Protein AF-A0A6V7XCN5-F1 (afdb_monomer_lite)

Secondary structure (DSSP, 8-state):
-----------PPEE--HHHHHHHHTTPPPPSSEEEEEETT------SSEEEEEEEE--TT-SEEEEEESS-TT-EEEEE---EEE-SSTT-EEESSHHHHHHHHHH-B-------S---TT---SS-GGGHHHHHHHHHHHHHTT---EE-HHHHHHHHHHSS--TT-S---EE--GGG--HHHHHHHTT-

Structure (mmCIF, N/CA/C/O backbone):
data_AF-A0A6V7XCN5-F1
#
_entry.id   AF-A0A6V7XCN5-F1
#
loop_
_atom_site.group_PDB
_atom_site.id
_atom_site.type_symbol
_atom_site.label_atom_id
_atom_site.label_alt_id
_atom_site.label_comp_id
_atom_site.label_asym_id
_atom_site.label_entity_id
_atom_site.label_seq_id
_atom_site.pdbx_PDB_ins_code
_atom_site.Cartn_x
_atom_site.Cartn_y
_atom_site.Cartn_z
_atom_site.occupancy
_atom_site.B_iso_or_equiv
_atom_site.auth_seq_id
_atom_site.auth_comp_id
_atom_site.auth_asym_id
_atom_site.auth_atom_id
_atom_site.pdbx_PDB_model_num
ATOM 1 N N . MET A 1 1 ? -3.111 29.958 -11.386 1.00 32.44 1 MET A N 1
ATOM 2 C CA . MET A 1 1 ? -4.019 30.240 -10.255 1.00 32.44 1 MET A CA 1
ATOM 3 C C . MET A 1 1 ? -3.609 29.315 -9.113 1.00 32.44 1 MET A C 1
ATOM 5 O O . MET A 1 1 ? -3.838 28.119 -9.202 1.00 32.44 1 MET A O 1
ATOM 9 N N . ARG A 1 2 ? -2.840 29.827 -8.143 1.00 31.55 2 ARG A N 1
ATOM 10 C CA . ARG A 1 2 ? -2.310 29.048 -7.011 1.00 31.55 2 ARG A CA 1
ATOM 11 C C . ARG A 1 2 ? -3.431 28.854 -5.994 1.00 31.55 2 ARG A C 1
ATOM 13 O O . ARG A 1 2 ? -3.896 29.838 -5.426 1.00 31.55 2 ARG A O 1
ATOM 20 N N . LEU A 1 3 ? -3.865 27.617 -5.773 1.00 31.27 3 LEU A N 1
ATOM 21 C CA . LEU A 1 3 ? -4.719 27.302 -4.633 1.00 31.27 3 LEU A CA 1
ATOM 22 C C . LEU A 1 3 ? -3.835 27.206 -3.392 1.00 31.27 3 LEU A C 1
ATOM 24 O O . LEU A 1 3 ? -3.149 26.218 -3.163 1.00 31.27 3 LEU A O 1
ATOM 28 N N . ASN A 1 4 ? -3.842 28.291 -2.628 1.00 36.12 4 ASN A N 1
ATOM 29 C CA . ASN A 1 4 ? -3.284 28.369 -1.292 1.00 36.12 4 ASN A CA 1
ATOM 30 C C . ASN A 1 4 ? -4.277 27.695 -0.333 1.00 36.12 4 ASN A C 1
ATOM 32 O O . ASN A 1 4 ? -5.352 28.243 -0.092 1.00 36.12 4 ASN A O 1
ATOM 36 N N . LYS A 1 5 ? -3.943 26.514 0.195 1.00 37.22 5 LYS A N 1
ATOM 37 C CA . LYS A 1 5 ? -4.602 25.931 1.375 1.00 37.22 5 LYS A CA 1
ATOM 38 C C . LYS A 1 5 ? -3.595 25.148 2.215 1.00 37.22 5 LYS A C 1
ATOM 40 O O . LYS A 1 5 ? -3.679 23.934 2.340 1.00 37.22 5 LYS A O 1
ATOM 45 N N . SER A 1 6 ? -2.704 25.871 2.882 1.00 39.38 6 SER A N 1
ATOM 46 C CA . SER A 1 6 ? -2.215 25.463 4.200 1.00 39.38 6 SER A CA 1
ATOM 47 C C . SER A 1 6 ? -3.337 25.705 5.219 1.00 39.38 6 SER A C 1
ATOM 49 O O . SER A 1 6 ? -3.293 26.639 6.016 1.00 39.38 6 SER A O 1
ATOM 51 N N . VAL A 1 7 ? -4.404 24.911 5.131 1.00 35.53 7 VAL A N 1
ATOM 52 C CA . VAL A 1 7 ? -5.335 24.736 6.244 1.00 35.53 7 VAL A CA 1
ATOM 53 C C . VAL A 1 7 ? -4.834 23.493 6.955 1.00 35.53 7 VAL A C 1
ATOM 55 O O . VAL A 1 7 ? -4.972 22.390 6.431 1.00 35.53 7 VAL A O 1
ATOM 58 N N . LEU A 1 8 ? -4.201 23.683 8.112 1.00 42.34 8 LEU A N 1
ATOM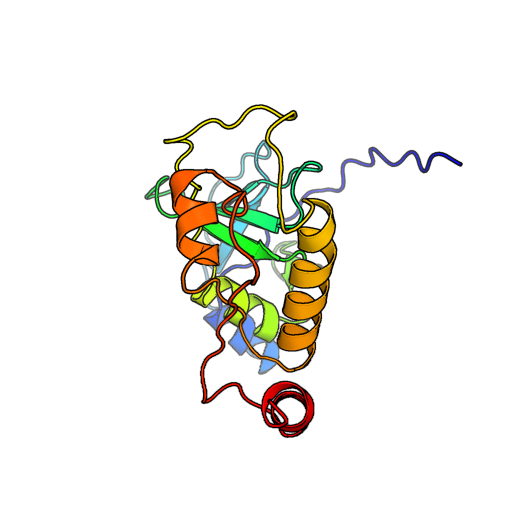 59 C CA . LEU A 1 8 ? -3.994 22.620 9.090 1.00 42.34 8 LEU A CA 1
ATOM 60 C C . LEU A 1 8 ? -5.388 22.096 9.456 1.00 42.34 8 LEU A C 1
ATOM 62 O O . LEU A 1 8 ? -6.084 22.678 10.285 1.00 42.34 8 LEU A O 1
ATOM 66 N N . LEU A 1 9 ? -5.851 21.065 8.749 1.00 43.22 9 LEU A N 1
ATOM 67 C CA . LEU A 1 9 ? -7.045 20.329 9.145 1.00 43.22 9 LEU A CA 1
ATOM 68 C C . LEU A 1 9 ? -6.775 19.764 10.551 1.00 43.22 9 LEU A C 1
ATOM 70 O O . LEU A 1 9 ? -5.649 19.335 10.797 1.00 43.22 9 LEU A O 1
ATOM 74 N N . PRO A 1 10 ? -7.754 19.725 11.470 1.00 49.53 10 PRO A N 1
ATOM 75 C CA . PRO A 1 10 ? -7.625 18.895 12.663 1.00 49.53 10 PRO A CA 1
ATOM 76 C C . PRO A 1 10 ? -7.396 17.462 12.175 1.00 49.53 10 PRO A C 1
ATOM 78 O O . PRO A 1 10 ? -8.261 16.883 11.508 1.00 49.53 10 PRO A O 1
ATOM 81 N N . ILE A 1 11 ? -6.180 16.938 12.356 1.00 61.34 11 ILE A N 1
ATOM 82 C CA . ILE A 1 11 ? -5.832 15.663 11.740 1.00 61.34 11 ILE A CA 1
ATOM 83 C C . ILE A 1 11 ? -6.243 14.539 12.682 1.00 61.34 11 ILE A C 1
ATOM 85 O O . ILE A 1 11 ? -5.556 14.175 13.630 1.00 61.34 11 ILE A O 1
ATOM 89 N N . ASN A 1 12 ? -7.440 14.053 12.401 1.00 81.38 12 ASN A N 1
ATOM 90 C CA . ASN A 1 12 ? -8.114 12.982 13.104 1.00 81.38 12 ASN A CA 1
ATOM 91 C C . ASN A 1 12 ? -7.449 11.624 12.809 1.00 81.38 12 ASN A C 1
ATOM 93 O O . ASN A 1 12 ? -7.083 11.391 11.649 1.00 81.38 12 ASN A O 1
ATOM 97 N N . PRO A 1 13 ? -7.318 10.727 13.808 1.00 90.75 13 PRO A N 1
ATOM 98 C CA . PRO A 1 13 ? -6.790 9.381 13.602 1.00 90.75 13 PRO A CA 1
ATOM 99 C C . PRO A 1 13 ? -7.553 8.653 12.501 1.00 90.75 13 PRO A C 1
ATOM 101 O O . PRO A 1 13 ? -8.757 8.851 12.342 1.00 90.75 13 PRO A O 1
ATOM 104 N N . ILE A 1 14 ? -6.869 7.805 11.745 1.00 93.19 14 ILE A N 1
ATOM 105 C CA . ILE A 1 14 ? -7.488 6.971 10.716 1.00 93.19 14 ILE A CA 1
ATOM 106 C C . ILE A 1 14 ? -7.620 5.564 11.263 1.00 93.19 14 ILE A C 1
ATOM 108 O O . ILE A 1 14 ? -6.647 4.997 11.748 1.00 93.19 14 ILE A O 1
ATOM 112 N N . ILE A 1 15 ? -8.810 4.986 11.176 1.00 94.88 15 ILE A N 1
ATOM 113 C CA . ILE A 1 15 ? -9.015 3.603 11.592 1.00 94.88 15 ILE A CA 1
ATOM 114 C C . ILE A 1 15 ? -8.205 2.634 10.720 1.00 94.88 15 ILE A C 1
ATOM 116 O O . ILE A 1 15 ? -8.202 2.731 9.491 1.00 94.88 15 ILE A O 1
ATOM 120 N N . VAL A 1 16 ? -7.547 1.676 11.368 1.00 96.25 16 VAL A N 1
ATOM 121 C CA . VAL A 1 16 ? -6.852 0.553 10.710 1.00 96.25 16 VAL A CA 1
ATOM 122 C C . VAL A 1 16 ? -7.315 -0.807 11.245 1.00 96.25 16 VAL A C 1
ATOM 124 O O . VAL A 1 16 ? -6.819 -1.851 10.834 1.00 96.25 16 VAL A O 1
ATOM 127 N N . ASP A 1 17 ? -8.305 -0.798 12.136 1.00 96.19 17 ASP A N 1
ATOM 128 C CA . ASP A 1 17 ? -9.006 -1.974 12.631 1.00 96.19 17 ASP A CA 1
ATOM 129 C C . ASP A 1 17 ? -10.044 -2.470 11.611 1.00 96.19 17 ASP A C 1
ATOM 131 O O . ASP A 1 17 ? -11.144 -1.922 11.467 1.00 96.19 17 ASP A O 1
ATOM 135 N N . PHE A 1 18 ? -9.689 -3.525 10.879 1.00 95.88 18 PHE A N 1
ATOM 136 C CA . PHE A 1 18 ? -10.559 -4.099 9.853 1.00 95.88 18 PHE A CA 1
ATOM 137 C C . PHE A 1 18 ? -11.774 -4.844 10.404 1.00 95.88 18 PHE A C 1
ATOM 139 O O . PHE A 1 18 ? -12.750 -4.985 9.662 1.00 95.88 18 PHE A O 1
ATOM 146 N N . ASP A 1 19 ? -11.737 -5.297 11.655 1.00 95.50 19 ASP A N 1
ATOM 147 C CA . ASP A 1 19 ? -12.871 -5.970 12.284 1.00 95.50 19 ASP A CA 1
ATOM 148 C C . ASP A 1 19 ? -13.908 -4.932 12.724 1.00 95.50 19 ASP A C 1
ATOM 150 O O . ASP A 1 19 ? -15.103 -5.091 12.462 1.00 95.50 19 ASP A O 1
ATOM 154 N N . CYS A 1 20 ? -13.458 -3.803 13.283 1.00 95.06 20 CYS A N 1
ATOM 155 C CA . CYS A 1 20 ? -14.310 -2.645 13.549 1.00 95.06 20 CYS A CA 1
ATOM 156 C C . CYS A 1 20 ? -14.926 -2.089 12.253 1.00 95.06 20 CYS A C 1
ATOM 158 O O . CYS A 1 20 ? -16.143 -1.911 12.189 1.00 95.06 20 CYS A O 1
ATOM 160 N N . LEU A 1 21 ? -14.138 -1.902 11.185 1.00 94.31 21 LEU A N 1
ATOM 161 C CA . LEU A 1 21 ? -14.653 -1.481 9.871 1.00 94.31 21 LEU A CA 1
ATOM 162 C C . LEU A 1 21 ? -15.769 -2.399 9.351 1.00 94.31 21 LEU A C 1
ATOM 164 O O . LEU A 1 21 ? -16.798 -1.933 8.854 1.00 94.31 21 LEU A O 1
ATOM 168 N N . GLU A 1 22 ? -15.586 -3.711 9.486 1.00 94.12 22 GLU A N 1
ATOM 169 C CA . GLU A 1 22 ? -16.575 -4.695 9.061 1.00 94.12 22 GLU A CA 1
ATOM 170 C C . GLU A 1 22 ? -17.831 -4.687 9.948 1.00 94.12 22 GLU A C 1
ATOM 172 O O . GLU A 1 22 ? -18.948 -4.814 9.436 1.00 94.12 22 GLU A O 1
ATOM 177 N N . ASN A 1 23 ? -17.672 -4.493 11.259 1.00 93.44 23 ASN A N 1
ATOM 178 C CA . ASN A 1 23 ? -18.784 -4.352 12.197 1.00 93.44 23 ASN A CA 1
ATOM 179 C C . ASN A 1 23 ? -19.627 -3.111 11.894 1.00 93.44 23 ASN A C 1
ATOM 181 O O . ASN A 1 23 ? -20.849 -3.234 11.780 1.00 93.44 23 ASN A O 1
ATOM 185 N N . LEU A 1 24 ? -18.997 -1.957 11.660 1.00 91.06 24 LEU A N 1
ATOM 186 C CA . LEU A 1 24 ? -19.696 -0.722 11.294 1.00 91.06 24 LEU A CA 1
ATOM 187 C C . LEU A 1 24 ? -20.505 -0.892 10.007 1.00 91.06 24 LEU A C 1
ATOM 189 O O . LEU A 1 24 ? -21.667 -0.494 9.946 1.00 91.06 24 LEU A O 1
ATOM 193 N N . ASN A 1 25 ? -19.939 -1.570 9.005 1.00 89.88 25 ASN A N 1
ATOM 194 C CA . ASN A 1 25 ? -20.644 -1.885 7.763 1.00 89.88 25 ASN A CA 1
ATOM 195 C C . ASN A 1 25 ? -21.859 -2.815 7.976 1.00 89.88 25 ASN A C 1
ATOM 197 O O . ASN A 1 25 ? -22.777 -2.831 7.159 1.00 89.88 25 ASN A O 1
ATOM 201 N N . LYS A 1 26 ? -21.878 -3.597 9.061 1.00 93.00 26 LYS A N 1
ATOM 202 C CA . LYS A 1 26 ? -22.997 -4.467 9.466 1.00 93.00 26 LYS A CA 1
ATOM 203 C C . LYS A 1 26 ? -23.950 -3.795 10.468 1.00 93.00 26 LYS A C 1
ATOM 205 O O . LYS A 1 26 ? -24.831 -4.474 10.990 1.00 93.00 26 LYS A O 1
ATOM 210 N N . GLY A 1 27 ? -23.772 -2.505 10.769 1.00 90.75 27 GLY A N 1
ATOM 211 C CA . GLY A 1 27 ? -24.559 -1.789 11.780 1.00 90.75 27 GLY A CA 1
ATOM 212 C C . GLY A 1 27 ? -24.288 -2.250 13.217 1.00 90.75 27 GLY A C 1
ATOM 213 O O . GLY A 1 27 ? -25.145 -2.096 14.083 1.00 90.75 27 GLY A O 1
ATOM 214 N N . LYS A 1 28 ? -23.124 -2.859 13.467 1.00 93.12 28 LYS A N 1
ATOM 215 C CA . LYS A 1 28 ? -22.681 -3.322 14.786 1.00 93.12 28 LYS A CA 1
ATOM 216 C C . LYS A 1 28 ? -21.663 -2.354 15.385 1.00 93.12 28 LYS A C 1
ATOM 218 O O . LYS A 1 28 ? -20.960 -1.651 14.663 1.00 93.12 28 LYS A O 1
ATOM 223 N N . ASN A 1 29 ? -21.556 -2.374 16.709 1.00 91.00 29 ASN A N 1
ATOM 224 C CA . ASN A 1 29 ? -20.546 -1.610 17.435 1.00 91.00 29 ASN A CA 1
ATOM 225 C C . ASN A 1 29 ? -19.159 -2.247 17.297 1.00 91.00 29 ASN A C 1
ATOM 227 O O . ASN A 1 29 ? -19.035 -3.460 17.114 1.00 91.00 29 ASN A O 1
ATOM 231 N N . CYS A 1 30 ? -18.125 -1.422 17.427 1.00 92.69 30 CYS A N 1
ATOM 232 C CA . CYS A 1 30 ? -16.750 -1.890 17.513 1.00 92.69 30 CYS A CA 1
ATOM 233 C C . CYS A 1 30 ? -16.415 -2.408 18.910 1.00 92.69 30 CYS A C 1
ATOM 235 O O . CYS A 1 30 ? -17.030 -2.014 19.903 1.00 92.69 30 CYS A O 1
ATOM 237 N N . THR A 1 31 ? -15.424 -3.290 18.967 1.00 94.00 31 THR A N 1
ATOM 238 C CA . THR A 1 31 ? -14.773 -3.676 20.216 1.00 94.00 31 THR A CA 1
ATOM 239 C C . THR A 1 31 ? -13.661 -2.675 20.490 1.00 94.00 31 THR A C 1
ATOM 241 O O . THR A 1 31 ? -12.894 -2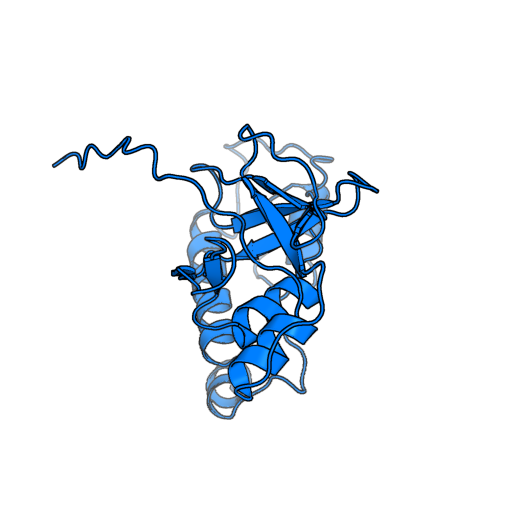.353 19.589 1.00 94.00 31 THR A O 1
ATOM 244 N N . TYR A 1 32 ? -13.611 -2.159 21.714 1.00 92.69 32 TYR A N 1
ATOM 245 C CA . TYR A 1 32 ? -12.601 -1.194 22.136 1.00 92.69 32 TYR A CA 1
ATOM 246 C C . TYR A 1 32 ? -11.437 -1.890 22.867 1.00 92.69 32 TYR A C 1
ATOM 248 O O . TYR A 1 32 ? -11.676 -2.910 23.525 1.00 92.69 32 TYR A O 1
ATOM 256 N N . PRO A 1 33 ? -10.209 -1.340 22.794 1.00 93.88 33 PRO A N 1
ATOM 257 C CA . PRO A 1 33 ? -9.830 -0.156 22.015 1.00 93.88 33 PRO A CA 1
ATOM 258 C C . PRO A 1 33 ? -9.725 -0.456 20.509 1.00 93.88 33 PRO A C 1
ATOM 260 O O . PRO A 1 33 ? -9.352 -1.555 20.111 1.00 93.88 33 PRO A O 1
ATOM 263 N N . VAL A 1 34 ? -10.053 0.529 19.670 1.00 94.62 34 VAL A N 1
ATOM 264 C CA . VAL A 1 34 ? -9.986 0.413 18.205 1.00 94.62 34 VAL A CA 1
ATOM 265 C C . VAL A 1 34 ? -8.585 0.774 17.722 1.00 94.62 34 VAL A C 1
ATOM 267 O O . VAL A 1 34 ? -8.057 1.830 18.079 1.00 94.62 34 VAL A O 1
ATOM 270 N N . ALA A 1 35 ? -7.999 -0.059 16.861 1.00 95.88 35 ALA A N 1
ATOM 271 C CA . ALA A 1 35 ? -6.689 0.219 16.279 1.00 95.88 35 ALA A CA 1
ATOM 272 C C . ALA A 1 35 ? -6.737 1.374 15.257 1.00 95.88 35 ALA A C 1
ATOM 274 O O . ALA A 1 35 ? -7.525 1.364 14.300 1.00 95.88 35 ALA A O 1
ATOM 275 N N . VAL A 1 36 ? -5.845 2.356 15.419 1.00 95.25 36 VAL A N 1
ATOM 276 C CA . VAL A 1 36 ? -5.741 3.534 14.542 1.00 95.25 36 VAL A CA 1
ATOM 277 C C . VAL A 1 36 ? -4.310 3.821 14.085 1.00 95.25 36 VAL A C 1
ATOM 279 O O . VAL A 1 36 ? -3.320 3.409 14.698 1.00 95.25 36 VAL A O 1
ATOM 282 N N . ALA A 1 37 ? -4.221 4.601 13.012 1.00 95.19 37 ALA A N 1
ATOM 283 C CA . ALA A 1 37 ? -3.032 5.304 12.578 1.00 95.19 37 ALA A CA 1
ATOM 284 C C . ALA A 1 37 ? -3.152 6.800 12.883 1.00 95.19 37 ALA A C 1
ATOM 286 O O . ALA A 1 37 ? -4.163 7.425 12.545 1.00 95.19 37 ALA A O 1
ATOM 287 N N . ILE A 1 38 ? -2.110 7.387 13.468 1.00 92.62 38 ILE A N 1
ATOM 288 C CA . ILE A 1 38 ? -2.052 8.827 13.732 1.00 92.62 38 ILE A CA 1
ATOM 289 C C . ILE A 1 38 ? -1.097 9.529 12.763 1.00 92.62 38 ILE A C 1
ATOM 291 O O . ILE A 1 38 ? -0.027 9.009 12.469 1.00 92.62 38 ILE A O 1
ATOM 295 N N . PRO A 1 39 ? -1.437 10.717 12.261 1.00 90.00 39 PRO A N 1
ATOM 296 C CA . PRO A 1 39 ? -0.547 11.516 11.424 1.00 90.00 39 PRO A CA 1
ATOM 297 C C . PRO A 1 39 ? 0.781 11.851 12.121 1.00 90.00 39 PRO A C 1
ATOM 299 O O . PRO A 1 39 ? 0.803 12.262 13.282 1.00 90.00 39 PRO A O 1
ATOM 302 N N . ALA A 1 40 ? 1.894 11.735 11.398 1.00 88.69 40 ALA A N 1
ATOM 303 C CA . ALA A 1 40 ? 3.215 12.102 11.900 1.00 88.69 40 ALA A CA 1
ATOM 304 C C . ALA A 1 40 ? 3.265 13.576 12.344 1.00 88.69 40 ALA A C 1
ATOM 306 O O . ALA A 1 40 ? 2.741 14.461 11.667 1.00 88.69 40 ALA A O 1
ATOM 307 N N . GLY A 1 41 ? 3.912 13.840 13.483 1.00 83.44 41 GLY A N 1
ATOM 308 C CA . GL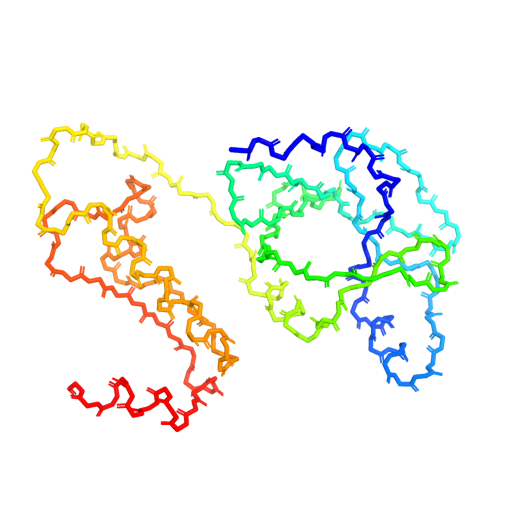Y A 1 41 ? 3.999 15.181 14.077 1.00 83.44 41 GLY A CA 1
ATOM 309 C C . GLY A 1 41 ? 2.810 15.577 14.961 1.00 83.44 41 GLY A C 1
ATOM 310 O O . GLY A 1 41 ? 2.831 16.665 15.528 1.00 83.44 41 GLY A O 1
ATOM 311 N N . TYR A 1 42 ? 1.813 14.700 15.126 1.00 78.50 42 TYR A N 1
ATOM 312 C CA . TYR A 1 42 ? 0.651 14.918 15.994 1.00 78.50 42 TYR A CA 1
ATOM 313 C C . TYR A 1 42 ? 0.618 13.860 17.101 1.00 78.50 42 TYR A C 1
ATOM 315 O O . TYR A 1 42 ? -0.069 12.848 16.958 1.00 78.50 42 TYR A O 1
ATOM 323 N N . PRO A 1 43 ? 1.383 14.047 18.192 1.00 68.44 43 PRO A N 1
ATOM 324 C CA . PRO A 1 43 ? 1.442 13.065 19.264 1.00 68.44 43 PRO A CA 1
ATOM 325 C C . PRO A 1 43 ? 0.065 12.911 19.919 1.00 68.44 43 PRO A C 1
ATOM 327 O O . PRO A 1 43 ? -0.523 13.878 20.401 1.00 68.44 43 PRO A O 1
ATOM 330 N N . GLN A 1 44 ? -0.434 11.679 19.939 1.00 74.75 44 GLN A N 1
ATOM 331 C CA . GLN A 1 44 ? -1.581 11.249 20.733 1.00 74.75 44 GLN A CA 1
ATOM 332 C C . GLN A 1 44 ? -1.160 10.049 21.581 1.00 74.75 44 GLN A C 1
ATOM 334 O O . GLN A 1 44 ? -0.146 9.408 21.299 1.00 74.75 44 GLN A O 1
ATOM 339 N N . ILE A 1 45 ? -1.926 9.762 22.628 1.00 80.88 45 ILE A N 1
ATOM 340 C CA . ILE A 1 45 ? -1.674 8.643 23.534 1.00 80.88 45 ILE A CA 1
ATOM 341 C C . ILE A 1 45 ? -2.844 7.675 23.392 1.00 80.88 45 ILE A C 1
ATOM 343 O O . ILE A 1 45 ? -3.995 8.112 23.346 1.00 80.88 45 ILE A O 1
ATOM 347 N N . SER A 1 46 ? -2.545 6.378 23.312 1.00 88.00 46 SER A N 1
ATOM 348 C CA . SER A 1 46 ? -3.568 5.337 23.387 1.00 88.00 46 SER A CA 1
ATOM 349 C C . SER A 1 46 ? -4.380 5.482 24.677 1.00 88.00 46 SER A C 1
ATOM 351 O O . SER A 1 46 ? -3.847 5.856 25.723 1.00 88.00 46 SER A O 1
ATOM 353 N N . ASN A 1 47 ? -5.666 5.170 24.611 1.00 88.19 47 ASN A N 1
ATOM 354 C CA . ASN A 1 47 ? -6.584 5.219 25.743 1.00 88.19 47 ASN A CA 1
ATOM 355 C C . ASN A 1 47 ? -7.557 4.031 25.678 1.00 88.19 47 ASN A C 1
ATOM 357 O O . ASN A 1 47 ? -7.376 3.108 24.886 1.00 88.19 47 ASN A O 1
ATOM 361 N N . GLU A 1 48 ? -8.586 4.033 26.519 1.00 89.88 48 GLU A N 1
ATOM 362 C CA . GLU A 1 48 ? -9.582 2.964 26.585 1.00 89.88 48 GLU A CA 1
ATOM 363 C C . GLU A 1 48 ? -10.408 2.785 25.295 1.00 89.88 48 GLU A C 1
ATOM 365 O O . GLU A 1 48 ? -10.985 1.718 25.089 1.00 89.88 48 GLU A O 1
ATOM 370 N N . PHE A 1 49 ? -10.442 3.786 24.408 1.00 88.75 49 PHE A N 1
ATOM 371 C CA . PHE A 1 49 ? -11.190 3.756 23.148 1.00 88.75 49 PHE A CA 1
ATOM 372 C C . PHE A 1 49 ? -10.305 3.555 21.917 1.00 88.75 49 PHE A C 1
ATOM 374 O O . PHE A 1 49 ? -10.755 3.002 20.915 1.00 88.75 49 PHE A O 1
ATOM 381 N N . ILE A 1 50 ? -9.058 4.013 21.953 1.00 91.25 50 ILE A N 1
ATOM 382 C CA . ILE A 1 50 ? -8.178 4.050 20.788 1.00 91.25 50 ILE A CA 1
ATOM 383 C C . ILE A 1 50 ? -6.822 3.452 21.135 1.00 91.25 50 ILE A C 1
ATOM 385 O O . ILE A 1 50 ? -6.154 3.889 22.070 1.00 91.25 50 ILE A O 1
ATOM 389 N N . GLU A 1 51 ? -6.374 2.515 20.306 1.00 94.44 51 GLU A N 1
ATOM 390 C CA . GLU A 1 51 ? -5.020 1.985 20.337 1.00 94.44 51 GLU A CA 1
ATOM 391 C C . GLU A 1 51 ? -4.240 2.473 19.112 1.00 94.44 51 GLU A C 1
ATOM 393 O O . GLU A 1 51 ? -4.559 2.156 17.965 1.00 94.44 51 GLU A O 1
ATOM 398 N N . ILE A 1 52 ? -3.187 3.251 19.342 1.00 93.88 52 ILE A N 1
ATOM 399 C CA . ILE A 1 52 ? -2.321 3.730 18.267 1.00 93.88 52 ILE A CA 1
ATOM 400 C C . ILE A 1 52 ? -1.377 2.600 17.864 1.00 93.88 52 ILE A C 1
ATOM 402 O O . ILE A 1 52 ? -0.484 2.232 18.624 1.00 93.88 52 ILE A O 1
ATOM 406 N N . LYS A 1 53 ? -1.556 2.072 16.652 1.00 96.31 53 LYS A N 1
ATOM 407 C CA . LYS A 1 53 ? -0.700 1.016 16.089 1.00 96.31 53 LYS A CA 1
ATOM 408 C C . LYS A 1 53 ? 0.250 1.522 15.010 1.00 96.31 53 LYS A C 1
ATOM 410 O O . LYS A 1 53 ? 1.290 0.909 14.775 1.00 96.31 53 LYS A O 1
ATOM 415 N N . PHE A 1 54 ? -0.085 2.638 14.358 1.00 96.06 54 PHE A N 1
ATOM 416 C CA . PHE A 1 54 ? 0.706 3.163 13.248 1.00 96.06 54 PHE A CA 1
ATOM 417 C C . PHE A 1 54 ? 0.887 4.680 13.305 1.00 96.06 54 PHE A C 1
ATOM 419 O O . PHE A 1 54 ? -0.011 5.421 13.701 1.00 96.06 54 PHE A O 1
ATOM 426 N N . ILE A 1 55 ? 2.034 5.143 12.814 1.00 94.62 55 ILE A N 1
ATOM 427 C CA . ILE A 1 55 ? 2.262 6.533 12.430 1.00 94.62 55 ILE A CA 1
ATOM 428 C C . ILE A 1 55 ? 2.057 6.660 10.920 1.00 94.62 55 ILE A C 1
ATOM 430 O O . ILE A 1 55 ? 2.723 5.994 10.131 1.00 94.62 55 ILE A O 1
ATOM 434 N N . LEU A 1 56 ? 1.136 7.521 10.512 1.00 93.88 56 LEU A N 1
ATOM 435 C CA . LEU A 1 56 ? 0.821 7.841 9.130 1.00 93.88 56 LEU A CA 1
ATOM 436 C C . LEU A 1 56 ? 1.667 9.021 8.650 1.00 93.88 56 LEU A C 1
ATOM 438 O O . LEU A 1 56 ? 1.490 10.163 9.071 1.00 93.88 56 LEU A O 1
ATOM 442 N N . GLU A 1 57 ? 2.550 8.755 7.702 1.00 92.62 57 GLU A N 1
ATOM 443 C CA . GLU A 1 57 ? 3.315 9.770 7.002 1.00 92.62 57 GLU A CA 1
ATOM 444 C C . GLU A 1 57 ? 2.700 10.078 5.637 1.00 92.62 57 GLU A C 1
ATOM 446 O O . GLU A 1 57 ? 2.648 9.235 4.731 1.00 92.62 57 GLU A O 1
ATOM 451 N N . ILE A 1 58 ? 2.322 11.339 5.459 1.00 89.00 58 ILE A N 1
ATOM 452 C CA . ILE A 1 58 ? 1.822 11.888 4.201 1.00 89.00 58 ILE A CA 1
ATOM 453 C C . ILE A 1 58 ? 2.893 12.836 3.661 1.00 89.00 58 ILE A C 1
ATOM 455 O O . ILE A 1 58 ? 3.428 13.660 4.399 1.00 89.00 58 ILE A O 1
ATOM 459 N N . SER A 1 59 ? 3.231 12.712 2.380 1.00 87.88 59 SER A N 1
ATOM 460 C CA . SER A 1 59 ? 4.229 13.561 1.730 1.00 87.88 59 SER A CA 1
ATOM 461 C C . SER A 1 59 ? 3.738 13.969 0.349 1.00 87.88 59 SER A C 1
ATOM 463 O O . SER A 1 59 ? 3.180 13.151 -0.370 1.00 87.88 59 SER A O 1
ATOM 465 N N . GLU A 1 60 ? 3.976 15.225 -0.026 1.00 85.06 60 GLU A N 1
ATOM 466 C CA . GLU A 1 60 ? 3.638 15.760 -1.354 1.00 85.06 60 GLU A CA 1
ATOM 467 C C . GLU A 1 60 ? 4.524 15.188 -2.473 1.00 85.06 60 GLU A C 1
ATOM 469 O O . GLU A 1 60 ? 4.184 15.285 -3.648 1.00 85.06 60 GLU A O 1
ATOM 474 N N . ASN A 1 61 ? 5.655 14.570 -2.118 1.00 86.19 61 ASN A N 1
ATOM 475 C CA . ASN A 1 61 ? 6.630 14.035 -3.072 1.00 86.19 61 ASN A CA 1
ATOM 476 C C . ASN A 1 61 ? 6.345 12.583 -3.484 1.00 86.19 61 ASN A C 1
ATOM 478 O O . ASN A 1 61 ? 7.135 11.990 -4.219 1.00 86.19 61 ASN A O 1
ATOM 482 N N . ARG A 1 62 ? 5.263 11.987 -2.979 1.00 87.50 62 ARG A N 1
ATOM 483 C CA . ARG A 1 62 ? 4.852 10.614 -3.278 1.00 87.50 62 ARG A CA 1
ATOM 484 C C . ARG A 1 62 ? 3.335 10.534 -3.385 1.00 87.50 62 ARG A C 1
ATOM 486 O O . ARG A 1 62 ? 2.618 11.306 -2.761 1.00 87.50 62 ARG A O 1
ATOM 493 N N . ASP A 1 63 ? 2.856 9.584 -4.166 1.00 87.12 63 ASP A N 1
ATOM 494 C CA . ASP A 1 63 ? 1.440 9.355 -4.471 1.00 87.12 63 ASP A CA 1
ATOM 495 C C . ASP A 1 63 ? 0.788 8.287 -3.570 1.00 87.12 63 ASP A C 1
ATOM 497 O O . ASP A 1 63 ? -0.358 7.887 -3.783 1.00 87.12 63 ASP A O 1
ATOM 501 N N . PHE A 1 64 ? 1.499 7.856 -2.527 1.00 91.44 64 PHE A N 1
ATOM 502 C CA . PHE A 1 64 ? 1.047 6.873 -1.548 1.00 91.44 64 PHE A CA 1
ATOM 503 C C . PHE A 1 64 ? 1.182 7.382 -0.110 1.00 91.44 64 PHE A C 1
ATOM 505 O O . PHE A 1 64 ? 1.985 8.261 0.221 1.00 91.44 64 PHE A O 1
ATOM 512 N N . TRP A 1 65 ? 0.387 6.794 0.771 1.00 94.00 65 TRP A N 1
ATOM 513 C CA . TRP A 1 65 ? 0.433 6.997 2.211 1.00 94.00 65 TRP A CA 1
ATOM 514 C C . TRP A 1 65 ? 1.263 5.902 2.852 1.00 94.00 65 TRP A C 1
ATOM 516 O O . TRP A 1 65 ? 1.120 4.740 2.485 1.00 94.00 65 TRP A O 1
ATOM 526 N N . LEU A 1 66 ? 2.134 6.270 3.790 1.00 95.31 66 LEU A N 1
ATOM 527 C CA . LEU A 1 66 ? 3.033 5.328 4.449 1.00 95.31 66 LEU A CA 1
ATOM 528 C C . LEU A 1 66 ? 2.662 5.206 5.924 1.00 95.31 66 LEU A C 1
ATOM 530 O O . LEU A 1 66 ? 2.716 6.185 6.660 1.00 95.31 66 LEU A O 1
ATOM 534 N N . PHE A 1 67 ? 2.319 4.002 6.350 1.00 96.50 67 PHE A N 1
ATOM 535 C CA . PHE A 1 67 ? 2.000 3.647 7.721 1.00 96.50 67 PHE A CA 1
ATOM 536 C C . PHE A 1 67 ? 3.209 2.939 8.328 1.00 96.50 67 PHE A C 1
ATOM 538 O O . PHE A 1 67 ? 3.658 1.917 7.810 1.00 96.50 67 PHE A O 1
ATOM 545 N N . LYS A 1 68 ? 3.742 3.493 9.416 1.00 96.12 68 LYS A N 1
ATOM 546 C CA . LYS A 1 68 ? 4.868 2.943 10.173 1.00 96.12 68 LYS A CA 1
ATOM 547 C C . LYS A 1 68 ? 4.354 2.298 11.444 1.00 96.12 68 LYS A C 1
ATOM 549 O O . LYS A 1 68 ? 3.746 2.993 12.254 1.00 96.12 68 LYS A O 1
ATOM 554 N N . ASN A 1 69 ? 4.572 1.002 11.616 1.00 95.88 69 ASN A N 1
ATOM 555 C CA . ASN A 1 69 ? 4.170 0.312 12.834 1.00 95.88 69 ASN A CA 1
ATOM 556 C C . ASN A 1 69 ? 4.963 0.856 14.038 1.00 95.88 69 ASN A C 1
ATOM 558 O O . ASN A 1 69 ? 6.183 1.010 13.960 1.00 95.88 69 ASN A O 1
ATOM 562 N N . VAL A 1 70 ? 4.269 1.164 15.138 1.00 94.00 70 VAL A N 1
ATOM 563 C CA . VAL A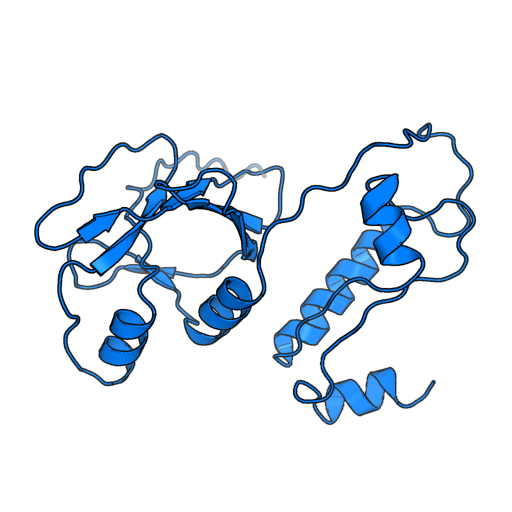 1 70 ? 4.892 1.737 16.347 1.00 94.00 70 VAL A CA 1
ATOM 564 C C . VAL A 1 70 ? 5.742 0.729 17.122 1.00 94.00 70 VAL A C 1
ATOM 566 O O . VAL A 1 70 ? 6.683 1.122 17.804 1.00 94.00 70 VAL A O 1
ATOM 569 N N . GLU A 1 71 ? 5.430 -0.564 17.023 1.00 93.62 71 GLU A N 1
ATOM 570 C CA . GLU A 1 71 ? 6.161 -1.641 17.701 1.00 93.62 71 GLU A CA 1
ATOM 571 C C . GLU A 1 71 ? 7.359 -2.121 16.869 1.00 93.62 71 GLU A C 1
ATOM 573 O O . GLU A 1 71 ? 8.368 -2.572 17.412 1.00 93.62 71 GLU A O 1
ATOM 578 N N . ASN A 1 72 ? 7.264 -2.023 15.540 1.00 94.19 72 ASN A N 1
ATOM 579 C CA . ASN A 1 72 ? 8.305 -2.456 14.615 1.00 94.19 72 ASN A CA 1
ATOM 580 C C . ASN A 1 72 ? 8.444 -1.481 13.444 1.00 94.19 72 ASN A C 1
ATOM 582 O O . ASN A 1 72 ? 7.794 -1.636 12.418 1.00 94.19 72 ASN A O 1
ATOM 586 N N . GLU A 1 73 ? 9.377 -0.538 13.541 1.00 87.25 73 GLU A N 1
ATOM 587 C CA . GLU A 1 73 ? 9.584 0.499 12.517 1.00 87.25 73 GLU A CA 1
ATOM 588 C C . GLU A 1 73 ? 9.946 -0.041 11.117 1.00 87.25 73 GLU A C 1
ATOM 590 O O . GLU A 1 73 ? 9.866 0.692 10.131 1.00 87.25 73 GLU A O 1
ATOM 595 N N . LYS A 1 74 ? 10.350 -1.317 11.004 1.00 90.44 74 LYS A N 1
ATOM 596 C CA . LYS A 1 74 ? 10.605 -1.980 9.712 1.00 90.44 74 LYS A CA 1
ATOM 597 C C . LYS A 1 74 ? 9.334 -2.511 9.051 1.00 90.44 74 LYS A C 1
ATOM 599 O O . LYS A 1 74 ? 9.368 -2.854 7.869 1.00 90.44 74 LYS A O 1
ATOM 604 N N . ASP A 1 75 ? 8.245 -2.629 9.803 1.00 94.38 75 ASP A N 1
ATOM 605 C CA . ASP A 1 75 ? 6.930 -2.980 9.285 1.00 94.38 75 ASP A CA 1
ATOM 606 C C . ASP A 1 75 ? 6.250 -1.716 8.753 1.00 94.38 75 ASP A C 1
ATOM 608 O O . ASP A 1 75 ? 5.686 -0.894 9.482 1.00 94.38 75 ASP A O 1
ATOM 612 N N . LEU A 1 76 ? 6.412 -1.536 7.445 1.00 96.44 76 LEU A N 1
ATOM 613 C CA . LEU A 1 76 ? 5.958 -0.383 6.693 1.00 96.44 76 LEU A CA 1
ATOM 614 C C . LEU A 1 76 ? 4.873 -0.825 5.716 1.00 96.44 76 LEU A C 1
ATOM 616 O O . LEU A 1 76 ? 5.080 -1.748 4.924 1.00 96.44 76 LEU A O 1
ATOM 620 N N . ILE A 1 77 ? 3.740 -0.130 5.730 1.00 97.00 77 ILE A N 1
ATOM 621 C CA . ILE A 1 77 ? 2.626 -0.379 4.814 1.00 97.00 77 ILE A CA 1
ATOM 622 C C . ILE A 1 77 ? 2.416 0.871 3.967 1.00 97.00 77 ILE A C 1
ATOM 624 O O . ILE A 1 77 ? 2.225 1.964 4.490 1.00 97.00 77 ILE A O 1
ATOM 628 N N . ALA A 1 78 ? 2.461 0.717 2.652 1.00 95.31 78 ALA A N 1
ATOM 629 C CA . ALA A 1 78 ? 2.111 1.735 1.685 1.00 95.31 78 ALA A CA 1
ATOM 630 C C . ALA A 1 78 ? 0.724 1.443 1.112 1.00 95.31 78 ALA A C 1
ATOM 632 O O . ALA A 1 78 ? 0.495 0.392 0.515 1.00 95.31 78 ALA A O 1
ATOM 633 N N . THR A 1 79 ? -0.193 2.391 1.256 1.00 94.25 79 THR A N 1
ATOM 634 C CA . THR A 1 79 ? -1.498 2.344 0.586 1.00 94.25 79 THR A CA 1
ATOM 635 C C . THR A 1 79 ? -1.592 3.487 -0.401 1.00 94.25 79 THR A C 1
ATOM 637 O O . THR A 1 79 ? -0.974 4.538 -0.211 1.00 94.25 79 THR A O 1
ATOM 640 N N . ARG A 1 80 ? -2.407 3.341 -1.442 1.00 89.38 80 ARG A N 1
ATOM 641 C CA . ARG A 1 80 ? -2.709 4.489 -2.298 1.00 89.38 80 ARG A CA 1
ATOM 642 C C . ARG A 1 80 ? -3.540 5.504 -1.528 1.00 89.38 80 ARG A C 1
ATOM 644 O O . ARG A 1 80 ? -4.073 5.211 -0.454 1.00 89.38 80 ARG A O 1
ATOM 651 N N . TRP A 1 81 ? -3.625 6.715 -2.066 1.00 88.44 81 TRP A N 1
ATOM 652 C CA . TRP A 1 81 ? -4.526 7.719 -1.520 1.00 88.44 81 TRP A CA 1
ATOM 653 C C . TRP A 1 81 ? -5.981 7.240 -1.609 1.00 88.44 81 TRP A C 1
ATOM 655 O O . TRP A 1 81 ? -6.406 6.703 -2.632 1.00 88.44 81 TRP A O 1
ATOM 665 N N . PHE A 1 82 ? -6.752 7.476 -0.549 1.00 89.50 82 PHE A N 1
ATOM 666 C CA . PHE A 1 82 ? -8.171 7.149 -0.494 1.00 89.50 82 PHE A CA 1
ATOM 667 C C . PHE A 1 82 ? -8.971 8.287 0.135 1.00 89.50 82 PHE A C 1
ATOM 669 O O . PHE A 1 82 ? -8.503 9.019 1.009 1.00 89.50 82 PHE A O 1
ATOM 676 N N . THR A 1 83 ? -10.228 8.409 -0.283 1.00 90.75 83 THR A N 1
ATOM 677 C CA . THR A 1 83 ? -11.193 9.294 0.368 1.00 90.75 83 THR A CA 1
ATOM 678 C C . THR A 1 83 ? -11.593 8.730 1.724 1.00 90.75 83 THR A C 1
ATOM 680 O O . THR A 1 83 ? -11.863 7.536 1.850 1.00 90.75 83 THR A O 1
ATOM 683 N N . HIS A 1 84 ? -11.710 9.595 2.725 1.00 91.56 84 HIS A N 1
ATOM 684 C CA . HIS A 1 84 ? -12.134 9.227 4.072 1.00 91.56 84 HIS A CA 1
ATOM 685 C C . HIS A 1 84 ? -13.145 10.233 4.623 1.00 91.56 84 HIS A C 1
ATOM 687 O O . HIS A 1 84 ? -13.117 11.421 4.282 1.00 91.56 84 HIS A O 1
ATOM 693 N N . PHE A 1 85 ? -14.001 9.784 5.529 1.00 89.69 85 PHE A N 1
ATOM 694 C CA . PHE A 1 85 ? -15.019 10.614 6.166 1.00 89.69 85 PHE A CA 1
ATOM 695 C C . PHE A 1 85 ? -14.918 10.539 7.687 1.00 89.69 85 PHE A C 1
ATOM 697 O O . PHE A 1 85 ? -14.240 9.676 8.241 1.00 89.69 85 PHE A O 1
ATOM 704 N N . GLN A 1 86 ? -15.545 11.504 8.352 1.00 88.38 86 GLN A N 1
ATOM 705 C CA . GLN A 1 86 ? -15.567 11.575 9.804 1.00 88.38 86 GLN A CA 1
ATOM 706 C C . GLN A 1 86 ? -16.548 10.546 10.363 1.00 88.38 86 GLN A C 1
ATOM 708 O O . GLN A 1 86 ? -17.703 10.526 9.945 1.00 88.38 86 GLN A O 1
ATOM 713 N N . SER A 1 87 ? -16.104 9.706 11.294 1.00 83.69 87 SER A N 1
ATOM 714 C CA . SER A 1 87 ? -16.995 8.787 12.000 1.00 83.69 87 SER A CA 1
ATOM 715 C C . SER A 1 87 ? -17.660 9.448 13.201 1.00 83.69 87 SER A C 1
ATOM 717 O O . SER A 1 87 ? -17.193 10.474 13.705 1.00 83.69 87 SER A O 1
ATOM 719 N N . ASN A 1 88 ? -18.713 8.792 13.688 1.00 76.75 88 ASN A N 1
ATOM 720 C CA . ASN A 1 88 ? -19.377 9.134 14.944 1.00 76.75 88 ASN A CA 1
ATOM 721 C C . ASN A 1 88 ? -18.609 8.626 16.184 1.00 76.75 88 ASN A C 1
ATOM 723 O O . ASN A 1 88 ? -19.051 8.879 17.298 1.00 76.75 88 ASN A O 1
ATOM 727 N N . ILE A 1 89 ? -17.500 7.896 16.007 1.00 73.00 89 ILE A N 1
ATOM 728 C CA . ILE A 1 89 ? -16.700 7.315 17.093 1.00 73.00 89 ILE A CA 1
ATOM 729 C C . ILE A 1 89 ? -15.469 8.190 17.309 1.00 73.00 89 ILE A C 1
ATOM 731 O O . ILE A 1 89 ? -14.640 8.301 16.408 1.00 73.00 89 ILE A O 1
ATOM 735 N N . GLU A 1 90 ? -15.356 8.802 18.492 1.00 70.69 90 GLU A N 1
ATOM 736 C CA . GLU A 1 90 ? -14.127 9.433 19.015 1.00 70.69 90 GLU A CA 1
ATOM 737 C C . GLU A 1 90 ? -13.362 10.316 18.017 1.00 70.69 90 GLU A C 1
ATOM 739 O O . GLU A 1 90 ? -12.134 10.353 17.973 1.00 70.69 90 GLU A O 1
ATOM 744 N N . ASN A 1 91 ? -14.100 11.023 17.160 1.00 81.25 91 ASN A N 1
ATOM 745 C CA . ASN A 1 91 ? -13.531 11.861 16.114 1.00 81.25 91 ASN A CA 1
ATOM 746 C C . ASN A 1 91 ? -12.521 11.115 15.191 1.00 81.25 91 ASN A C 1
ATOM 748 O O . ASN A 1 91 ? -11.651 11.741 14.598 1.00 81.25 91 ASN A O 1
ATOM 752 N N . ILE A 1 92 ? -12.682 9.805 14.961 1.00 89.12 92 ILE A N 1
ATOM 753 C CA . ILE A 1 92 ? -11.849 8.969 14.067 1.00 89.12 92 ILE A CA 1
ATOM 754 C C . ILE A 1 92 ? -12.327 9.064 12.608 1.00 89.12 92 ILE A C 1
ATOM 756 O O . ILE A 1 92 ? -13.531 9.111 12.348 1.00 89.12 92 ILE A O 1
ATOM 760 N N . ARG A 1 93 ? -11.411 9.043 11.632 1.00 92.25 93 ARG A N 1
ATOM 761 C CA . ARG A 1 93 ? -11.728 8.973 10.194 1.00 92.25 93 ARG A CA 1
ATOM 762 C C . ARG A 1 93 ? -11.764 7.540 9.686 1.00 92.25 93 ARG A C 1
ATOM 764 O O . ARG A 1 93 ? -10.922 6.718 10.040 1.00 92.25 93 ARG A O 1
ATOM 771 N N . ILE A 1 94 ? -12.699 7.283 8.780 1.00 92.81 94 ILE A N 1
ATOM 772 C CA . ILE A 1 94 ? -12.935 5.976 8.167 1.00 92.81 94 ILE A CA 1
ATOM 773 C C . ILE A 1 94 ? -12.712 6.078 6.651 1.00 92.81 94 ILE A C 1
ATOM 775 O O . ILE A 1 94 ? -13.215 7.025 6.036 1.00 92.81 94 ILE A O 1
ATOM 779 N N . PRO A 1 95 ? -11.990 5.129 6.025 1.00 93.88 95 PRO A N 1
ATOM 780 C CA . PRO A 1 95 ? -11.932 5.003 4.571 1.00 93.88 95 PRO A CA 1
ATOM 781 C C . PRO A 1 95 ? -13.333 4.837 3.967 1.00 93.88 95 PRO A C 1
ATOM 783 O O . PRO A 1 95 ? -14.104 3.985 4.399 1.00 93.88 95 PRO A O 1
ATOM 786 N N . PHE A 1 96 ? -13.659 5.626 2.943 1.00 92.00 96 PHE A N 1
ATOM 787 C CA . PHE A 1 96 ? -14.950 5.541 2.251 1.00 92.00 96 PHE A CA 1
ATOM 788 C C . PHE A 1 96 ? -15.146 4.171 1.591 1.00 92.00 96 PHE A C 1
ATOM 790 O O . PHE A 1 96 ? -16.158 3.510 1.812 1.00 92.00 96 PHE A O 1
ATOM 797 N N . ASP A 1 97 ? -14.143 3.720 0.835 1.00 92.38 97 ASP A N 1
ATOM 798 C CA . ASP A 1 97 ? -14.076 2.359 0.312 1.00 92.38 97 ASP A CA 1
ATOM 799 C C . ASP A 1 97 ? -13.136 1.522 1.185 1.00 92.38 97 ASP A C 1
ATOM 801 O O . ASP A 1 97 ? -11.947 1.344 0.903 1.00 92.38 97 ASP A O 1
ATOM 805 N N . TRP A 1 98 ? -13.674 1.022 2.297 1.00 91.56 98 TRP A N 1
ATOM 806 C CA . TRP A 1 98 ? -12.904 0.209 3.235 1.00 91.56 98 TRP A CA 1
ATOM 807 C C . TRP A 1 98 ? -12.431 -1.119 2.623 1.00 91.56 98 TRP A C 1
ATOM 809 O O . TRP A 1 98 ? -11.442 -1.681 3.093 1.00 91.56 98 TRP A O 1
ATOM 819 N N . LYS A 1 99 ? -13.090 -1.625 1.568 1.00 92.06 99 LYS A N 1
ATOM 820 C CA . LYS A 1 99 ? -12.684 -2.864 0.887 1.00 92.06 99 LYS A CA 1
ATOM 821 C C . LYS A 1 99 ? -11.449 -2.632 0.026 1.00 92.06 99 LYS A C 1
ATOM 823 O O . LYS A 1 99 ? -10.509 -3.421 0.119 1.00 92.06 99 LYS A O 1
ATOM 828 N N . ALA A 1 100 ? -11.429 -1.552 -0.756 1.00 91.38 100 ALA A N 1
ATOM 829 C CA . ALA A 1 100 ? -10.243 -1.143 -1.504 1.00 91.38 100 ALA A CA 1
ATOM 830 C C . ALA A 1 100 ? -9.074 -0.852 -0.553 1.00 91.38 100 ALA A C 1
ATOM 832 O O . ALA A 1 100 ? -7.980 -1.378 -0.748 1.00 91.38 100 ALA A O 1
ATOM 833 N N . PHE A 1 101 ? -9.330 -0.131 0.544 1.00 94.12 101 PHE A N 1
ATOM 834 C CA . PHE A 1 101 ? -8.325 0.100 1.582 1.00 94.12 101 PHE A CA 1
ATOM 835 C C . PHE A 1 101 ? -7.800 -1.209 2.197 1.00 94.12 101 PHE A C 1
ATOM 837 O O . PHE A 1 101 ? -6.593 -1.377 2.327 1.00 94.12 101 PHE A O 1
ATOM 844 N N . LYS A 1 102 ? -8.670 -2.182 2.512 1.00 94.94 102 LYS A N 1
ATOM 845 C CA . LYS A 1 102 ? -8.269 -3.504 3.037 1.00 94.94 102 LYS A CA 1
ATOM 846 C C . LYS A 1 102 ? -7.435 -4.304 2.035 1.00 94.94 102 LYS A C 1
ATOM 848 O O . LYS A 1 102 ? -6.519 -5.014 2.450 1.00 94.94 102 LYS A O 1
ATOM 853 N N . ARG A 1 103 ? -7.735 -4.213 0.733 1.00 92.69 103 ARG A N 1
ATOM 854 C CA . ARG A 1 103 ? -6.930 -4.837 -0.331 1.00 92.69 103 ARG A CA 1
ATOM 855 C C . ARG A 1 103 ? -5.531 -4.227 -0.371 1.00 92.69 103 ARG A C 1
ATOM 857 O O . ARG A 1 103 ? -4.559 -4.977 -0.297 1.00 92.69 103 ARG A O 1
ATOM 864 N N . ASP A 1 104 ? -5.450 -2.899 -0.413 1.00 93.12 104 ASP A N 1
ATOM 865 C CA . ASP A 1 104 ? -4.179 -2.173 -0.390 1.00 93.12 104 ASP A CA 1
ATOM 866 C C . ASP A 1 104 ? -3.390 -2.492 0.871 1.00 93.12 104 ASP A C 1
ATOM 868 O O . ASP A 1 104 ? -2.220 -2.823 0.785 1.00 93.12 104 ASP A O 1
ATOM 872 N N . TRP A 1 105 ? -4.030 -2.497 2.036 1.00 95.50 105 TRP A N 1
ATOM 873 C CA . TRP A 1 105 ? -3.369 -2.809 3.297 1.00 95.50 105 TRP A CA 1
ATOM 874 C C . TRP A 1 105 ? -2.758 -4.211 3.315 1.00 95.50 105 TRP A C 1
ATOM 876 O O . TRP A 1 105 ? -1.600 -4.389 3.680 1.00 95.50 105 TRP A O 1
ATOM 886 N N . LYS A 1 106 ? -3.520 -5.225 2.883 1.00 94.12 106 LYS A N 1
ATOM 887 C CA . LYS A 1 106 ? -3.054 -6.620 2.871 1.00 94.12 106 LYS A CA 1
ATOM 888 C C . LYS A 1 106 ? -1.885 -6.855 1.916 1.00 94.12 106 LYS A C 1
ATOM 890 O O . LYS A 1 106 ? -1.095 -7.765 2.150 1.00 94.12 106 LYS A O 1
ATOM 895 N N . LYS A 1 107 ? -1.804 -6.085 0.829 1.00 91.56 107 LYS A N 1
ATOM 896 C CA . LYS A 1 107 ? -0.807 -6.271 -0.238 1.00 91.56 107 LYS A CA 1
ATOM 897 C C . LYS A 1 107 ? 0.256 -5.175 -0.279 1.00 91.56 107 LYS A C 1
ATOM 899 O O . LYS A 1 107 ? 1.214 -5.278 -1.035 1.00 91.56 107 LYS A O 1
ATOM 904 N N . GLY A 1 108 ? 0.107 -4.151 0.547 1.00 92.69 108 GLY A N 1
ATOM 905 C CA . GLY A 1 108 ? 0.857 -2.906 0.496 1.00 92.69 108 GLY A CA 1
ATOM 906 C C . GLY A 1 108 ? 2.122 -2.920 1.327 1.00 92.69 108 GLY A C 1
ATOM 907 O O . GLY A 1 108 ? 2.541 -1.863 1.779 1.00 92.69 108 GLY A O 1
ATOM 908 N N . LYS A 1 109 ? 2.746 -4.077 1.574 1.00 94.19 109 LYS A N 1
ATOM 909 C CA . LYS A 1 109 ? 4.037 -4.093 2.268 1.00 94.19 109 LYS A CA 1
ATOM 910 C C . LYS A 1 109 ? 5.013 -3.198 1.506 1.00 94.19 109 LYS A C 1
ATOM 912 O O . LYS A 1 109 ? 5.326 -3.459 0.344 1.00 94.19 109 LYS A O 1
ATOM 917 N N . PHE A 1 110 ? 5.490 -2.150 2.163 1.00 93.94 110 PHE A N 1
ATOM 918 C CA . PHE A 1 110 ? 6.413 -1.220 1.549 1.00 93.94 110 PHE A CA 1
ATOM 919 C C . PHE A 1 110 ? 7.790 -1.867 1.460 1.00 93.94 110 PHE A C 1
ATOM 921 O O . PHE A 1 110 ? 8.336 -2.391 2.433 1.00 93.94 110 PHE A O 1
ATOM 928 N N . LEU A 1 111 ? 8.348 -1.822 0.260 1.00 89.75 111 LEU A N 1
ATOM 929 C CA . LEU A 1 111 ? 9.716 -2.204 -0.014 1.00 89.75 111 LEU A CA 1
ATOM 930 C C . LEU A 1 111 ? 10.370 -0.985 -0.640 1.00 89.75 111 LEU A C 1
ATOM 932 O O . LEU A 1 111 ? 9.841 -0.423 -1.593 1.00 89.75 111 LEU A O 1
ATOM 936 N N . GLU A 1 112 ? 11.503 -0.565 -0.098 1.00 90.19 112 GLU A N 1
ATOM 937 C CA . GLU A 1 112 ? 12.303 0.481 -0.716 1.00 90.19 112 GLU A CA 1
ATOM 938 C C . GLU A 1 112 ? 13.161 -0.133 -1.827 1.00 90.19 112 GLU A C 1
ATOM 940 O O . GLU A 1 112 ? 13.655 -1.259 -1.703 1.00 90.19 112 GLU A O 1
ATOM 945 N N . CYS A 1 113 ? 13.333 0.589 -2.932 1.00 91.44 113 CYS A N 1
ATOM 946 C CA . CYS A 1 113 ? 14.239 0.148 -3.982 1.00 91.44 113 CYS A CA 1
ATOM 947 C C . CYS A 1 113 ? 15.692 0.235 -3.500 1.00 91.44 113 CYS A C 1
ATOM 949 O O . CYS A 1 113 ? 16.083 1.175 -2.805 1.00 91.44 113 CYS A O 1
ATOM 951 N N . SER A 1 114 ? 16.533 -0.709 -3.918 1.00 83.56 114 SER A N 1
ATOM 952 C CA . SER A 1 114 ? 17.958 -0.628 -3.626 1.00 83.56 114 SER A CA 1
ATOM 953 C C . SER A 1 114 ? 18.649 0.179 -4.719 1.00 83.56 114 SER A C 1
ATOM 955 O O . SER A 1 114 ? 18.701 -0.220 -5.879 1.00 83.56 114 SER A O 1
ATOM 957 N N . SER A 1 115 ? 19.209 1.336 -4.369 1.00 82.88 115 SER A N 1
ATOM 958 C CA . SER A 1 115 ? 20.000 2.165 -5.293 1.00 82.88 115 SER A CA 1
ATOM 959 C C . SER A 1 115 ? 21.417 1.600 -5.514 1.00 82.88 115 SER A C 1
ATOM 961 O O . SER A 1 115 ? 22.394 2.352 -5.472 1.00 82.88 115 SER A O 1
ATOM 963 N N . LEU A 1 116 ? 21.551 0.281 -5.722 1.00 87.94 116 LEU A N 1
ATOM 964 C CA . LEU A 1 116 ? 22.846 -0.397 -5.909 1.00 87.94 116 LEU A CA 1
ATOM 965 C C . LEU A 1 116 ? 23.587 0.136 -7.134 1.00 87.94 116 LEU A C 1
ATOM 967 O O . LEU A 1 116 ? 24.811 0.248 -7.127 1.00 87.94 116 LEU A O 1
ATOM 971 N N . ILE A 1 117 ? 22.841 0.469 -8.189 1.00 87.00 117 ILE A N 1
ATOM 972 C CA . ILE A 1 117 ? 23.379 1.036 -9.419 1.00 87.00 117 ILE A CA 1
ATOM 973 C C . ILE A 1 117 ? 22.772 2.418 -9.639 1.00 87.00 117 ILE A C 1
ATOM 975 O O . ILE A 1 117 ? 21.587 2.561 -9.931 1.00 87.00 117 ILE A O 1
ATOM 979 N N . LYS A 1 118 ? 23.616 3.450 -9.574 1.00 84.56 118 LYS A N 1
ATOM 980 C CA . LYS A 1 118 ? 23.239 4.823 -9.926 1.00 84.56 118 LYS A CA 1
ATOM 981 C C . LYS A 1 118 ? 23.578 5.083 -11.389 1.00 84.56 118 LYS A C 1
ATOM 983 O O . LYS A 1 118 ? 24.743 5.078 -11.780 1.00 84.56 118 LYS A O 1
ATOM 988 N N . ARG A 1 119 ? 22.555 5.308 -12.212 1.00 84.00 119 ARG A N 1
ATOM 989 C CA . ARG A 1 119 ? 22.713 5.680 -13.626 1.00 84.00 119 ARG A CA 1
ATOM 990 C C . ARG A 1 119 ? 22.708 7.199 -13.778 1.00 84.00 119 ARG A C 1
ATOM 992 O O . ARG A 1 119 ? 21.933 7.890 -13.122 1.00 84.00 119 ARG A O 1
ATOM 999 N N . SER A 1 120 ? 23.537 7.719 -14.683 1.00 84.12 120 SER A N 1
ATOM 1000 C CA . SER A 1 120 ? 23.482 9.135 -15.066 1.00 84.12 120 SER A CA 1
ATOM 1001 C C . SER A 1 120 ? 22.143 9.460 -15.734 1.00 84.12 120 SER A C 1
ATOM 1003 O O . SER A 1 120 ? 21.590 8.626 -16.457 1.00 84.12 120 SER A O 1
ATOM 1005 N N . LYS A 1 121 ? 21.667 10.702 -15.587 1.00 79.88 121 LYS A N 1
ATOM 1006 C CA . LYS A 1 121 ? 20.515 11.222 -16.344 1.00 79.88 121 LYS A CA 1
ATOM 1007 C C . LYS A 1 121 ? 20.744 11.191 -17.862 1.00 79.88 121 LYS A C 1
ATOM 1009 O O . LYS A 1 121 ? 19.779 11.090 -18.607 1.00 79.88 121 LYS A O 1
ATOM 1014 N N . SER A 1 122 ? 22.002 11.227 -18.309 1.00 84.25 122 SER A N 1
ATOM 1015 C CA . SER A 1 122 ? 22.392 11.132 -19.724 1.00 84.25 122 SER A CA 1
ATOM 1016 C C . SER A 1 122 ? 22.451 9.699 -20.269 1.00 84.25 122 SER A C 1
ATOM 1018 O O . SER A 1 122 ? 22.792 9.506 -21.433 1.00 84.25 122 SER A O 1
ATOM 1020 N N . THR A 1 123 ? 22.155 8.683 -19.449 1.00 88.88 123 THR A N 1
ATOM 1021 C CA . THR A 1 123 ? 22.166 7.286 -19.902 1.00 88.88 123 THR A CA 1
ATOM 1022 C C . THR A 1 123 ? 21.149 7.108 -21.027 1.00 88.88 123 THR A C 1
ATOM 1024 O O . THR A 1 123 ? 19.970 7.406 -20.840 1.00 88.88 123 THR A O 1
ATOM 1027 N N . CYS A 1 124 ? 21.595 6.604 -22.179 1.00 91.62 124 CYS A N 1
ATOM 1028 C CA . CYS A 1 124 ? 20.706 6.287 -23.292 1.00 91.62 124 CYS A CA 1
ATOM 1029 C C . CYS A 1 124 ? 19.741 5.168 -22.877 1.00 91.62 124 CYS A C 1
ATOM 1031 O O . CYS A 1 124 ? 20.166 4.140 -22.344 1.00 91.62 124 CYS A O 1
ATOM 1033 N N . ARG A 1 125 ? 18.442 5.386 -23.096 1.00 93.81 125 ARG A N 1
ATOM 1034 C CA . ARG A 1 125 ? 17.377 4.455 -22.723 1.00 93.81 125 ARG A CA 1
ATOM 1035 C C . ARG A 1 125 ? 16.573 4.064 -23.953 1.00 93.81 125 ARG A C 1
ATOM 1037 O O . ARG A 1 125 ? 16.203 4.937 -24.733 1.00 93.81 125 ARG A O 1
ATOM 1044 N N . ARG A 1 126 ? 16.278 2.772 -24.095 1.00 96.12 126 ARG A N 1
ATOM 1045 C CA . ARG A 1 126 ? 15.368 2.257 -25.127 1.00 96.12 126 ARG A CA 1
ATOM 1046 C C . ARG A 1 126 ? 13.914 2.607 -24.813 1.00 96.12 126 ARG A C 1
ATOM 1048 O O . ARG A 1 126 ? 13.213 3.089 -25.693 1.00 96.12 126 ARG A O 1
ATOM 1055 N N . ILE A 1 127 ? 13.499 2.448 -23.554 1.00 94.00 127 ILE A N 1
ATOM 1056 C CA . ILE A 1 127 ? 12.224 2.969 -23.049 1.00 94.00 127 ILE A CA 1
ATOM 1057 C C . ILE A 1 127 ? 12.478 4.288 -22.298 1.00 94.00 127 ILE A C 1
ATOM 1059 O O . ILE A 1 127 ? 13.218 4.293 -21.307 1.00 94.00 127 ILE A O 1
ATOM 1063 N N . PRO A 1 128 ? 11.892 5.418 -22.731 1.00 92.69 128 PRO A N 1
ATOM 1064 C CA . PRO A 1 128 ? 12.059 6.696 -22.048 1.00 92.69 128 PRO A CA 1
ATOM 1065 C C . PRO A 1 128 ? 11.370 6.687 -20.671 1.00 92.69 128 PRO A C 1
ATOM 1067 O O . PRO A 1 128 ? 10.356 6.028 -20.473 1.00 92.69 128 PRO A O 1
ATOM 1070 N N . ILE A 1 129 ? 11.915 7.428 -19.698 1.00 90.06 129 ILE A N 1
ATOM 1071 C CA . ILE A 1 129 ? 11.436 7.398 -18.297 1.00 90.06 129 ILE A CA 1
ATOM 1072 C C . ILE A 1 129 ? 9.977 7.833 -18.145 1.00 90.06 129 ILE A C 1
ATOM 1074 O O . ILE A 1 129 ? 9.277 7.301 -17.291 1.00 90.06 129 ILE A O 1
ATOM 1078 N N . ASN A 1 130 ? 9.494 8.741 -18.991 1.00 91.25 130 ASN A N 1
ATOM 1079 C CA . ASN A 1 130 ? 8.087 9.150 -18.996 1.00 91.25 130 ASN A CA 1
ATOM 1080 C C . ASN A 1 130 ? 7.120 8.010 -19.377 1.00 91.25 130 ASN A C 1
ATOM 1082 O O . ASN A 1 130 ? 5.914 8.146 -19.209 1.00 91.25 130 ASN A O 1
ATOM 1086 N N . PHE A 1 131 ? 7.615 6.863 -19.853 1.00 92.69 131 PHE A N 1
ATOM 1087 C CA . PHE A 1 131 ? 6.799 5.661 -20.003 1.00 92.69 131 PHE A CA 1
ATOM 1088 C C . PHE A 1 131 ? 6.277 5.134 -18.655 1.00 92.69 131 PHE A C 1
ATOM 1090 O O . PHE A 1 131 ? 5.233 4.484 -18.631 1.00 92.69 131 PHE A O 1
ATOM 1097 N N . LEU A 1 132 ? 6.935 5.453 -17.531 1.00 91.19 132 LEU A N 1
ATOM 1098 C CA . LEU A 1 132 ? 6.440 5.109 -16.192 1.00 91.19 132 LEU A CA 1
ATOM 1099 C C . LEU A 1 132 ? 5.022 5.646 -15.946 1.00 91.19 132 LEU A C 1
ATOM 1101 O O . LEU A 1 132 ? 4.218 4.948 -15.334 1.00 91.19 132 LEU A O 1
ATOM 1105 N N . ASP A 1 133 ? 4.666 6.803 -16.513 1.00 92.56 133 ASP A N 1
ATOM 1106 C CA . ASP A 1 133 ? 3.309 7.355 -16.412 1.00 92.56 133 ASP A CA 1
ATOM 1107 C C . ASP A 1 133 ? 2.264 6.410 -17.031 1.00 92.56 133 ASP A C 1
ATOM 1109 O O . ASP A 1 133 ? 1.141 6.303 -16.537 1.00 92.56 133 ASP A O 1
ATOM 1113 N N . ARG A 1 134 ? 2.628 5.673 -18.093 1.00 93.00 134 ARG A N 1
ATOM 1114 C CA . ARG A 1 134 ? 1.756 4.663 -18.714 1.00 93.00 134 ARG A CA 1
ATOM 1115 C C . ARG A 1 134 ? 1.623 3.417 -17.844 1.00 93.00 134 ARG A C 1
ATOM 1117 O O . ARG A 1 134 ? 0.527 2.872 -17.758 1.00 93.00 134 ARG A O 1
ATOM 1124 N N . LEU A 1 135 ? 2.698 2.998 -17.171 1.00 93.38 135 LEU A N 1
ATOM 1125 C CA . LEU A 1 135 ? 2.639 1.895 -16.204 1.00 93.38 135 LEU A CA 1
ATOM 1126 C C . LEU A 1 135 ? 1.729 2.238 -15.022 1.00 93.38 135 LEU A C 1
ATOM 1128 O O . LEU A 1 135 ? 0.910 1.414 -14.622 1.00 93.38 135 LEU A O 1
ATOM 1132 N N . VAL A 1 136 ? 1.815 3.469 -14.511 1.00 91.62 136 VAL A N 1
ATOM 1133 C CA . VAL A 1 136 ? 0.929 3.965 -13.448 1.00 91.62 136 VAL A CA 1
ATOM 1134 C C . VAL A 1 136 ? -0.524 4.001 -13.926 1.00 91.62 136 VAL A C 1
ATOM 1136 O O . VAL A 1 136 ? -1.413 3.520 -13.226 1.00 91.62 136 VAL A O 1
ATOM 1139 N N . GLN A 1 137 ? -0.787 4.496 -15.140 1.00 92.88 137 GLN A N 1
ATOM 1140 C CA . GLN A 1 137 ? -2.136 4.476 -15.722 1.00 92.88 137 GLN A CA 1
ATOM 1141 C C . GLN A 1 137 ? -2.691 3.056 -15.868 1.00 92.88 137 GLN A C 1
ATOM 1143 O O . GLN A 1 137 ? -3.868 2.832 -15.582 1.00 92.88 137 GLN A O 1
ATOM 1148 N N . PHE A 1 138 ? -1.860 2.097 -16.281 1.00 92.38 138 PHE A N 1
ATOM 1149 C CA . PHE A 1 138 ? -2.264 0.699 -16.394 1.00 92.38 138 PHE A CA 1
ATOM 1150 C C . PHE A 1 138 ? -2.524 0.065 -15.021 1.00 92.38 138 PHE A C 1
ATOM 1152 O O . PHE A 1 138 ? -3.546 -0.589 -14.839 1.00 92.38 138 PHE A O 1
ATOM 1159 N N . SER A 1 139 ? -1.678 0.338 -14.024 1.00 92.44 139 SER A N 1
ATOM 1160 C CA . SER A 1 139 ? -1.905 -0.077 -12.632 1.00 92.44 139 SER A CA 1
ATOM 1161 C C . SER A 1 139 ? -3.237 0.462 -12.086 1.00 92.44 139 SER A C 1
ATOM 1163 O O . SER A 1 139 ? -4.057 -0.294 -11.567 1.00 92.44 139 SER A O 1
ATOM 1165 N N . ASN A 1 140 ? -3.524 1.749 -12.313 1.00 91.19 140 ASN A N 1
ATOM 1166 C CA . ASN A 1 140 ? -4.797 2.372 -11.934 1.00 91.19 140 ASN A CA 1
ATOM 1167 C C . ASN A 1 140 ? -5.999 1.794 -12.702 1.00 91.19 140 ASN A C 1
ATOM 1169 O O . ASN A 1 140 ? -7.122 1.793 -12.197 1.00 91.19 140 ASN A O 1
ATOM 1173 N N . LEU A 1 141 ? -5.804 1.325 -13.939 1.00 91.94 141 LEU A N 1
ATOM 1174 C CA . LEU A 1 141 ? -6.841 0.613 -14.683 1.00 91.94 141 LEU A CA 1
ATOM 1175 C C . LEU A 1 141 ? -7.147 -0.735 -14.028 1.00 91.94 141 LEU A C 1
ATOM 1177 O O . LEU A 1 141 ? -8.314 -0.999 -13.762 1.00 91.94 141 LEU A O 1
ATOM 1181 N N . LEU A 1 142 ? -6.127 -1.547 -13.745 1.00 91.94 142 LEU A N 1
ATOM 1182 C CA . LEU A 1 142 ? -6.296 -2.846 -13.087 1.00 91.94 142 LEU A CA 1
ATOM 1183 C C . LEU A 1 142 ? -7.009 -2.697 -11.740 1.00 91.94 142 LEU A C 1
ATOM 1185 O O . LEU A 1 142 ? -7.967 -3.419 -11.462 1.00 91.94 142 LEU A O 1
ATOM 1189 N N . ASP A 1 143 ? -6.637 -1.686 -10.959 1.00 89.44 143 ASP A N 1
ATOM 1190 C CA . ASP A 1 143 ? -7.268 -1.456 -9.667 1.00 89.44 143 ASP A CA 1
ATOM 1191 C C . ASP A 1 143 ? -8.761 -1.108 -9.748 1.00 89.44 143 ASP A C 1
ATOM 1193 O O . ASP A 1 143 ? -9.552 -1.599 -8.940 1.00 89.44 143 ASP A O 1
ATOM 1197 N N . ARG A 1 144 ? -9.182 -0.316 -10.744 1.00 89.94 144 ARG A N 1
ATOM 1198 C CA . ARG A 1 144 ? -10.613 -0.022 -10.960 1.00 89.94 144 ARG A CA 1
ATOM 1199 C C . ARG A 1 144 ? -11.442 -1.282 -11.216 1.00 89.94 144 ARG A C 1
ATOM 1201 O O . ARG A 1 144 ? -12.657 -1.260 -11.046 1.00 89.94 144 ARG A O 1
ATOM 1208 N N . HIS A 1 145 ? -10.781 -2.370 -11.593 1.00 91.50 145 HIS A N 1
ATOM 1209 C CA . HIS A 1 145 ? -11.363 -3.690 -11.786 1.00 91.50 145 HIS A CA 1
ATOM 1210 C C . HIS A 1 145 ? -11.005 -4.668 -10.654 1.00 91.50 145 HIS A C 1
ATOM 1212 O O . HIS A 1 145 ? -11.137 -5.874 -10.827 1.00 91.50 145 HIS A O 1
ATOM 1218 N N . ASN A 1 146 ? -10.604 -4.155 -9.484 1.00 91.06 146 ASN A N 1
ATOM 1219 C CA . ASN A 1 146 ? -10.214 -4.911 -8.290 1.00 91.06 146 ASN A CA 1
ATOM 1220 C C . ASN A 1 146 ? -9.026 -5.868 -8.488 1.00 91.06 146 ASN A C 1
ATOM 1222 O O . ASN A 1 146 ? -8.856 -6.787 -7.690 1.00 91.06 146 ASN A O 1
ATOM 1226 N N . ALA A 1 147 ? -8.187 -5.628 -9.497 1.00 91.12 147 ALA A N 1
ATOM 1227 C CA . ALA A 1 147 ? -6.984 -6.407 -9.749 1.00 91.12 147 ALA A CA 1
ATOM 1228 C C . ALA A 1 147 ? -5.740 -5.704 -9.203 1.00 91.12 147 ALA A C 1
ATOM 1230 O O . ALA A 1 147 ? -5.503 -4.524 -9.466 1.00 91.12 147 ALA A O 1
ATOM 1231 N N . THR A 1 148 ? -4.920 -6.441 -8.453 1.00 91.19 148 THR A N 1
ATOM 1232 C CA . THR A 1 148 ? -3.681 -5.901 -7.892 1.00 91.19 148 THR A CA 1
ATOM 1233 C C . THR A 1 148 ? -2.541 -6.068 -8.883 1.00 91.19 148 THR A C 1
ATOM 1235 O O . THR A 1 148 ? -2.097 -7.186 -9.144 1.00 91.19 148 THR A O 1
ATOM 1238 N N . ALA A 1 149 ? -2.035 -4.949 -9.393 1.00 92.50 149 ALA A N 1
ATOM 1239 C CA . ALA A 1 149 ? -0.831 -4.926 -10.209 1.00 92.50 149 ALA A CA 1
ATOM 1240 C C . ALA A 1 149 ? 0.425 -5.134 -9.347 1.00 92.50 149 ALA A C 1
ATOM 1242 O O . ALA A 1 1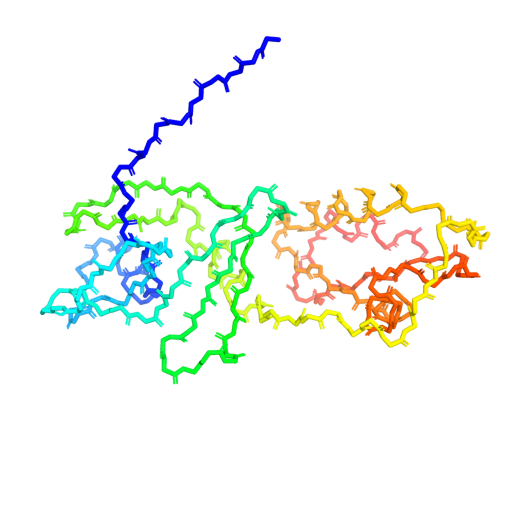49 ? 0.569 -4.515 -8.292 1.00 92.50 149 ALA A O 1
ATOM 1243 N N . PHE A 1 150 ? 1.371 -5.941 -9.821 1.00 92.25 150 PHE A N 1
ATOM 1244 C CA . PHE A 1 150 ? 2.711 -6.037 -9.237 1.00 92.25 150 PHE A CA 1
ATOM 1245 C C . PHE A 1 150 ? 3.788 -6.081 -10.321 1.00 92.25 150 PHE A C 1
ATOM 1247 O O . PHE A 1 150 ? 3.564 -6.585 -11.419 1.00 92.25 150 PHE A O 1
ATOM 1254 N N . LEU A 1 151 ? 4.970 -5.533 -10.033 1.00 94.62 151 LEU A N 1
ATOM 1255 C CA . LEU A 1 151 ? 6.088 -5.562 -10.979 1.00 94.62 151 LEU A CA 1
ATOM 1256 C C . LEU A 1 151 ? 6.601 -6.995 -11.153 1.00 94.62 151 LEU A C 1
ATOM 1258 O O . LEU A 1 151 ? 6.718 -7.736 -10.176 1.00 94.62 151 LEU A O 1
ATOM 1262 N N . MET A 1 152 ? 6.971 -7.364 -12.379 1.00 95.38 152 MET A N 1
ATOM 1263 C CA . MET A 1 152 ? 7.570 -8.666 -12.688 1.00 95.38 152 MET A CA 1
ATOM 1264 C C . MET A 1 152 ? 8.850 -8.522 -13.519 1.00 95.38 152 MET A C 1
ATOM 1266 O O . MET A 1 152 ? 9.210 -7.427 -13.953 1.00 95.38 152 MET A O 1
ATOM 1270 N N . GLY A 1 153 ? 9.563 -9.636 -13.704 1.00 95.81 153 GLY A N 1
ATOM 1271 C CA . GLY A 1 153 ? 10.635 -9.761 -14.692 1.00 95.81 153 GLY A CA 1
ATOM 1272 C C . GLY A 1 153 ? 11.720 -8.684 -14.605 1.00 95.81 153 GLY A C 1
ATOM 1273 O O . GLY A 1 153 ? 12.194 -8.316 -13.522 1.00 95.81 153 GLY A O 1
ATOM 1274 N N . GLY A 1 154 ? 12.113 -8.167 -15.772 1.00 95.94 154 GLY A N 1
ATOM 1275 C CA . GLY A 1 154 ? 13.136 -7.125 -15.886 1.00 95.94 154 GLY A CA 1
ATOM 1276 C C . GLY A 1 154 ? 12.705 -5.799 -15.256 1.00 95.94 154 GLY A C 1
ATOM 1277 O O . GLY A 1 154 ? 13.548 -5.019 -14.808 1.00 95.94 154 GLY A O 1
ATOM 1278 N N . THR A 1 155 ? 11.395 -5.568 -15.152 1.00 96.12 155 THR A N 1
ATOM 1279 C CA . THR A 1 155 ? 10.825 -4.356 -14.550 1.00 96.12 155 THR A CA 1
ATOM 1280 C C . THR A 1 155 ? 11.006 -4.349 -13.036 1.00 96.12 155 THR A C 1
ATOM 1282 O O . THR A 1 155 ? 11.497 -3.362 -12.485 1.00 96.12 155 THR A O 1
ATOM 1285 N N . LEU A 1 156 ? 10.706 -5.469 -12.368 1.00 95.62 156 LEU A N 1
ATOM 1286 C CA . LEU A 1 156 ? 10.975 -5.638 -10.939 1.00 95.62 156 LEU A CA 1
ATOM 1287 C C . LEU A 1 156 ? 12.477 -5.558 -10.642 1.00 95.62 156 LEU A C 1
ATOM 1289 O O . LEU A 1 156 ? 12.878 -4.883 -9.697 1.00 95.62 156 LEU A O 1
ATOM 1293 N N . LEU A 1 157 ? 13.315 -6.200 -11.465 1.00 95.06 157 LEU A N 1
ATOM 1294 C CA . LEU A 1 157 ? 14.770 -6.150 -11.301 1.00 95.06 157 LEU A CA 1
ATOM 1295 C C . LEU A 1 157 ? 15.318 -4.722 -11.440 1.00 95.06 157 LEU A C 1
ATOM 1297 O O . LEU A 1 157 ? 16.165 -4.309 -10.648 1.00 95.06 157 LEU A O 1
ATOM 1301 N N . GLY A 1 158 ? 14.840 -3.967 -12.432 1.00 94.44 158 GLY A N 1
ATOM 1302 C CA . GLY A 1 158 ? 15.203 -2.564 -12.609 1.00 94.44 158 GLY A CA 1
ATOM 1303 C C . GLY A 1 158 ? 14.835 -1.729 -11.386 1.00 94.44 158 GLY A C 1
ATOM 1304 O O . GLY A 1 158 ? 15.688 -1.013 -10.853 1.00 94.44 158 GLY A O 1
ATOM 1305 N N . TRP A 1 159 ? 13.593 -1.863 -10.905 1.00 94.19 159 TRP A N 1
ATOM 1306 C CA . TRP A 1 159 ? 13.142 -1.186 -9.693 1.00 94.19 159 TRP A CA 1
ATOM 1307 C C . TRP A 1 159 ? 14.043 -1.544 -8.508 1.00 94.19 159 TRP A C 1
ATOM 1309 O O . TRP A 1 159 ? 14.607 -0.651 -7.886 1.00 94.19 159 TRP A O 1
ATOM 1319 N N . ALA A 1 160 ? 14.274 -2.835 -8.261 1.00 94.38 160 ALA A N 1
ATOM 1320 C CA . ALA A 1 160 ? 15.029 -3.308 -7.107 1.00 94.38 160 ALA A CA 1
ATOM 1321 C C . ALA A 1 160 ? 16.505 -2.890 -7.116 1.00 94.38 160 ALA A C 1
ATOM 1323 O O . ALA A 1 160 ? 17.073 -2.727 -6.044 1.00 94.38 160 ALA A O 1
ATOM 1324 N N . ARG A 1 161 ? 17.137 -2.745 -8.289 1.00 93.06 161 ARG A N 1
ATOM 1325 C CA . ARG A 1 161 ? 18.590 -2.521 -8.425 1.00 93.06 161 ARG A CA 1
ATOM 1326 C C . ARG A 1 161 ? 18.980 -1.081 -8.760 1.00 93.06 161 ARG A C 1
ATOM 1328 O O . ARG A 1 161 ? 20.096 -0.657 -8.453 1.00 93.06 161 ARG A O 1
ATOM 1335 N N . GLU A 1 162 ? 18.116 -0.371 -9.478 1.00 91.62 162 GLU A N 1
ATOM 1336 C CA . GLU A 1 162 ? 18.421 0.929 -10.094 1.00 91.62 162 GLU A CA 1
ATOM 1337 C C . GLU A 1 162 ? 17.380 2.001 -9.739 1.00 91.62 162 GLU A C 1
ATOM 1339 O O . GLU A 1 162 ? 17.482 3.123 -10.240 1.00 91.62 162 GLU A O 1
ATOM 1344 N N . CYS A 1 163 ? 16.361 1.662 -8.932 1.00 92.38 163 CYS A N 1
ATOM 1345 C CA . CYS A 1 163 ? 15.201 2.516 -8.649 1.00 92.38 163 CYS A CA 1
ATOM 1346 C C . CYS A 1 163 ? 14.552 3.075 -9.934 1.00 92.38 163 CYS A C 1
ATOM 1348 O O . CYS A 1 163 ? 14.101 4.220 -9.979 1.00 92.38 163 CYS A O 1
ATOM 1350 N N . SER A 1 164 ? 14.587 2.306 -11.030 1.00 92.38 164 SER A N 1
ATOM 1351 C CA . SER A 1 164 ? 14.225 2.767 -12.376 1.00 92.38 164 SER A CA 1
ATOM 1352 C C . SER A 1 164 ? 14.024 1.588 -13.336 1.00 92.38 164 SER A C 1
ATOM 1354 O O . SER A 1 164 ? 14.260 0.445 -12.977 1.00 92.38 164 SER A O 1
ATOM 1356 N N . LEU A 1 165 ? 13.649 1.836 -14.591 1.00 94.00 165 LEU A N 1
ATOM 1357 C CA . LEU A 1 165 ? 13.721 0.806 -15.635 1.00 94.00 165 LEU A CA 1
ATOM 1358 C C . LEU A 1 165 ? 15.178 0.566 -16.056 1.00 94.00 165 LEU A C 1
ATOM 1360 O O . LEU A 1 165 ? 15.974 1.513 -16.117 1.00 94.00 165 LEU A O 1
ATOM 1364 N N . ILE A 1 166 ? 15.503 -0.680 -16.417 1.00 94.81 166 ILE A N 1
ATOM 1365 C CA . ILE A 1 166 ? 16.809 -1.048 -16.980 1.00 94.81 166 ILE A CA 1
ATOM 1366 C C . ILE A 1 166 ? 16.985 -0.317 -18.326 1.00 94.81 166 ILE A C 1
ATOM 1368 O O . ILE A 1 166 ? 16.149 -0.485 -19.211 1.00 94.81 166 ILE A O 1
ATOM 1372 N N . PRO A 1 167 ? 18.055 0.473 -18.548 1.00 95.00 167 PRO A N 1
ATOM 1373 C CA . PRO A 1 167 ? 18.139 1.358 -19.716 1.00 95.00 167 PRO A CA 1
ATOM 1374 C C . PRO A 1 167 ? 18.020 0.674 -21.086 1.00 95.00 167 PRO A C 1
ATOM 1376 O O . PRO A 1 167 ? 17.491 1.262 -22.024 1.00 95.00 167 PRO A O 1
ATOM 1379 N N . HIS A 1 168 ? 18.506 -0.558 -21.213 1.00 94.19 168 HIS A N 1
ATOM 1380 C CA . HIS A 1 168 ? 18.516 -1.309 -22.470 1.00 94.19 168 HIS A CA 1
ATOM 1381 C C . HIS A 1 168 ? 17.340 -2.290 -22.615 1.00 94.19 168 HIS A C 1
ATOM 1383 O O . HIS A 1 168 ? 17.315 -3.032 -23.595 1.00 94.19 168 HIS A O 1
ATOM 1389 N N . THR A 1 169 ? 16.375 -2.288 -21.683 1.00 95.19 169 THR A N 1
ATOM 1390 C CA . THR A 1 169 ? 15.145 -3.087 -21.815 1.00 95.19 169 THR A CA 1
ATOM 1391 C C . THR A 1 169 ? 14.283 -2.572 -22.964 1.00 95.19 169 THR A C 1
ATOM 1393 O O . THR A 1 169 ? 14.273 -1.372 -23.244 1.00 95.19 169 THR A O 1
ATOM 1396 N N . THR A 1 170 ? 13.576 -3.465 -23.645 1.00 95.75 170 THR A N 1
ATOM 1397 C CA . THR A 1 170 ? 12.674 -3.125 -24.763 1.00 95.75 170 THR A CA 1
ATOM 1398 C C . THR A 1 170 ? 11.202 -3.229 -24.401 1.00 95.75 170 THR A C 1
ATOM 1400 O O . THR A 1 170 ? 10.358 -2.762 -25.157 1.00 95.75 170 THR A O 1
ATOM 1403 N N . ASP A 1 171 ? 10.913 -3.796 -23.239 1.00 94.31 171 ASP A N 1
ATOM 1404 C CA . ASP A 1 171 ? 9.596 -4.093 -22.702 1.00 94.31 171 ASP A CA 1
ATOM 1405 C C . ASP A 1 171 ? 9.530 -3.816 -21.191 1.00 94.31 171 ASP A C 1
ATOM 1407 O O . ASP A 1 171 ? 10.518 -3.454 -20.537 1.00 94.31 171 ASP A O 1
ATOM 1411 N N . THR A 1 172 ? 8.315 -3.939 -20.662 1.00 95.56 172 THR A N 1
ATOM 1412 C CA . THR A 1 172 ? 7.990 -3.821 -19.242 1.00 95.56 172 THR A CA 1
ATOM 1413 C C . THR A 1 172 ? 6.976 -4.889 -18.865 1.00 95.56 172 THR A C 1
ATOM 1415 O O . THR A 1 172 ? 6.026 -5.112 -19.614 1.00 95.56 172 THR A O 1
ATOM 1418 N N . ASP A 1 173 ? 7.117 -5.454 -17.672 1.00 94.06 173 ASP A N 1
ATOM 1419 C CA . ASP A 1 173 ? 6.334 -6.582 -17.188 1.00 94.06 173 ASP A CA 1
ATOM 1420 C C . ASP A 1 173 ? 5.568 -6.186 -15.924 1.00 94.06 173 ASP A C 1
ATOM 1422 O O . ASP A 1 173 ? 6.153 -5.770 -14.914 1.00 94.06 173 ASP A O 1
ATOM 1426 N N . ILE A 1 174 ? 4.250 -6.361 -15.967 1.00 93.56 174 ILE A N 1
ATOM 1427 C CA . ILE A 1 174 ? 3.357 -6.246 -14.814 1.00 93.56 174 ILE A CA 1
ATOM 1428 C C . ILE A 1 174 ? 2.555 -7.540 -14.712 1.00 93.56 174 ILE A C 1
ATOM 1430 O O . ILE A 1 174 ? 2.071 -8.064 -15.714 1.00 93.56 174 ILE A O 1
ATOM 1434 N N . GLY A 1 175 ? 2.431 -8.054 -13.495 1.00 91.50 175 GLY A N 1
ATOM 1435 C CA . GLY A 1 175 ? 1.608 -9.201 -13.150 1.00 91.50 175 GLY A CA 1
ATOM 1436 C C . GLY A 1 175 ? 0.333 -8.800 -12.424 1.00 91.50 175 GLY A C 1
ATOM 1437 O O . GLY A 1 175 ? 0.222 -7.704 -11.873 1.00 91.50 175 GLY A O 1
ATOM 1438 N N . MET A 1 176 ? -0.613 -9.732 -12.414 1.00 91.44 176 MET A N 1
ATOM 1439 C CA . MET A 1 176 ? -1.801 -9.724 -11.568 1.00 91.44 176 MET A CA 1
ATOM 1440 C C . MET A 1 176 ? -2.075 -11.157 -11.107 1.00 91.44 176 MET A C 1
ATOM 1442 O O . MET A 1 176 ? -1.609 -12.110 -11.738 1.00 91.44 176 MET A O 1
ATOM 1446 N N . PHE A 1 177 ? -2.848 -11.324 -10.040 1.00 89.19 177 PHE A N 1
ATOM 1447 C CA . PHE A 1 177 ? -3.292 -12.655 -9.641 1.00 89.19 177 PHE A CA 1
ATOM 1448 C C . PHE A 1 177 ? -4.444 -13.131 -10.535 1.00 89.19 177 PHE A C 1
ATOM 1450 O O . PHE A 1 177 ? -5.331 -12.356 -10.889 1.00 89.19 177 PHE A O 1
ATOM 1457 N N . SER A 1 178 ? -4.434 -14.410 -10.919 1.00 87.62 178 SER A N 1
ATOM 1458 C CA . SER A 1 178 ? -5.425 -14.968 -11.848 1.00 87.62 178 SER A CA 1
ATOM 1459 C C . SER A 1 178 ? -6.843 -14.988 -11.280 1.00 87.62 178 SER A C 1
ATOM 1461 O O . SER A 1 178 ? -7.805 -14.920 -12.034 1.00 87.62 178 SER A O 1
ATOM 1463 N N . ASP A 1 179 ? -6.995 -15.085 -9.963 1.00 89.44 179 ASP A N 1
ATOM 1464 C CA . ASP A 1 179 ? -8.280 -15.018 -9.262 1.00 89.44 179 ASP A CA 1
ATOM 1465 C C . ASP A 1 179 ? -8.841 -13.588 -9.161 1.00 89.44 179 ASP A C 1
ATOM 1467 O O . ASP A 1 179 ? -10.019 -13.420 -8.859 1.00 89.44 179 ASP A O 1
ATOM 1471 N N . GLU A 1 180 ? -8.041 -12.566 -9.482 1.00 89.06 180 GLU A N 1
ATOM 1472 C CA . GLU A 1 180 ? -8.471 -11.163 -9.552 1.00 89.06 180 GLU A CA 1
ATOM 1473 C C . GLU A 1 180 ? -8.806 -10.698 -10.979 1.00 89.06 180 GLU A C 1
ATOM 1475 O O . GLU A 1 180 ? -9.011 -9.506 -11.218 1.00 89.06 180 GLU A O 1
ATOM 1480 N N . HIS A 1 181 ? -8.848 -11.611 -11.955 1.00 82.56 181 HIS A N 1
ATOM 1481 C CA . HIS A 1 181 ? -9.197 -11.248 -13.325 1.00 82.56 181 HIS A CA 1
ATOM 1482 C C . HIS A 1 181 ? -10.678 -10.848 -13.453 1.00 82.56 181 HIS A C 1
ATOM 1484 O O . HIS A 1 181 ? -11.551 -11.283 -12.705 1.00 82.56 181 HIS A O 1
ATOM 1490 N N . SER A 1 182 ? -10.967 -10.044 -14.474 1.00 85.81 182 SER A N 1
ATOM 1491 C CA . SER A 1 182 ? -12.325 -9.769 -14.949 1.00 85.81 182 SER A CA 1
ATOM 1492 C C . SER A 1 182 ? -12.390 -9.991 -16.457 1.00 85.81 182 SER A C 1
ATOM 1494 O O . SER A 1 182 ? -11.353 -9.973 -17.122 1.00 85.81 182 SER A O 1
ATOM 1496 N N . GLU A 1 183 ? -13.588 -10.150 -17.024 1.00 85.69 183 GLU A N 1
ATOM 1497 C CA . GLU A 1 183 ? -13.761 -10.275 -18.483 1.00 85.69 183 GLU A CA 1
ATOM 1498 C C . GLU A 1 183 ? -13.140 -9.093 -19.241 1.00 85.69 183 GLU A C 1
ATOM 1500 O O . GLU A 1 183 ? -12.506 -9.272 -20.278 1.00 85.69 183 GLU A O 1
ATOM 1505 N N . PHE A 1 184 ? -13.263 -7.883 -18.688 1.00 86.62 184 PHE A N 1
ATOM 1506 C CA . PHE A 1 184 ? -12.651 -6.682 -19.250 1.00 86.62 184 PHE A CA 1
ATOM 1507 C C . PHE A 1 184 ? -11.123 -6.780 -19.291 1.00 86.62 184 PHE A C 1
ATOM 1509 O O . PHE A 1 184 ? -10.505 -6.505 -20.319 1.00 86.62 184 PHE A O 1
ATOM 1516 N N . ILE A 1 185 ? -10.506 -7.204 -18.186 1.00 86.00 185 ILE A N 1
ATOM 1517 C CA . ILE A 1 185 ? -9.056 -7.390 -18.130 1.00 86.00 185 ILE A CA 1
ATOM 1518 C C . ILE A 1 185 ? -8.624 -8.502 -19.093 1.00 86.00 185 ILE A C 1
ATOM 1520 O O . ILE A 1 185 ? -7.638 -8.340 -19.809 1.00 86.00 185 ILE A O 1
ATOM 1524 N N . PHE A 1 186 ? -9.378 -9.601 -19.162 1.00 83.06 186 PHE A N 1
ATOM 1525 C CA . PHE A 1 186 ? -9.116 -10.683 -20.107 1.00 83.06 186 PHE A CA 1
ATOM 1526 C C . PHE A 1 186 ? -9.188 -10.197 -21.559 1.00 83.06 186 PHE A C 1
ATOM 1528 O O . PHE A 1 186 ? -8.341 -10.560 -22.363 1.00 83.06 186 PHE A O 1
ATOM 1535 N N . PHE A 1 187 ? -10.135 -9.325 -21.905 1.00 83.81 187 PHE A N 1
ATOM 1536 C CA . PHE A 1 187 ? -10.210 -8.744 -23.245 1.00 83.81 187 PHE A CA 1
ATOM 1537 C C . PHE A 1 187 ? -8.974 -7.901 -23.599 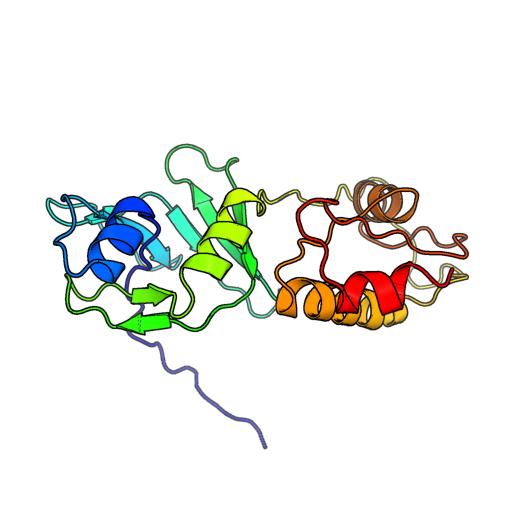1.00 83.81 187 PHE A C 1
ATOM 1539 O O . PHE A 1 187 ? -8.504 -7.954 -24.736 1.00 83.81 187 PHE A O 1
ATOM 1546 N N . ILE A 1 188 ? -8.446 -7.133 -22.640 1.00 81.12 188 ILE A N 1
ATOM 1547 C CA . ILE A 1 188 ? -7.260 -6.287 -22.844 1.00 81.12 188 ILE A CA 1
ATOM 1548 C C . ILE A 1 188 ? -5.975 -7.121 -22.910 1.00 81.12 188 ILE A C 1
ATOM 1550 O O . ILE A 1 188 ? -5.128 -6.858 -23.759 1.00 81.12 188 ILE A O 1
ATOM 1554 N N . CYS A 1 189 ? -5.824 -8.116 -22.033 1.00 75.69 189 CYS A N 1
ATOM 1555 C CA . CYS A 1 189 ? -4.581 -8.882 -21.889 1.00 75.69 189 CYS A CA 1
ATOM 1556 C C . CYS A 1 189 ? -4.549 -10.190 -22.698 1.00 75.69 189 CYS A C 1
ATOM 1558 O O . CYS A 1 189 ? -3.473 -10.684 -23.010 1.00 75.69 189 CYS A O 1
ATOM 1560 N N . GLY A 1 190 ? -5.703 -10.770 -23.025 1.00 62.34 190 GLY A N 1
ATOM 1561 C CA . GLY A 1 190 ? -5.847 -12.083 -23.669 1.00 62.34 190 GLY A CA 1
ATOM 1562 C C . GLY A 1 190 ? -5.845 -12.056 -25.199 1.00 62.34 190 GLY A C 1
ATOM 1563 O O . GLY A 1 190 ? -6.085 -13.083 -25.825 1.00 62.34 190 GLY A O 1
ATOM 1564 N N . LYS A 1 191 ? -5.600 -10.890 -25.810 1.00 49.19 191 LYS A N 1
ATOM 1565 C CA . LYS A 1 191 ? -5.390 -10.734 -27.262 1.00 49.19 191 LYS A CA 1
ATOM 1566 C C . LYS A 1 191 ? -3.918 -10.520 -27.645 1.00 49.19 191 LYS A C 1
ATOM 1568 O O . LYS A 1 191 ? -3.653 -9.989 -28.723 1.00 49.19 191 LYS A O 1
ATOM 1573 N N . ILE A 1 192 ? -2.989 -10.897 -26.765 1.00 45.44 192 ILE A N 1
ATOM 1574 C CA . ILE A 1 192 ? -1.547 -10.927 -27.052 1.00 45.44 192 ILE A CA 1
ATOM 1575 C C . ILE A 1 192 ? -1.186 -12.292 -27.634 1.00 45.44 192 ILE A C 1
ATOM 1577 O O . ILE A 1 192 ? -1.628 -13.304 -27.047 1.00 45.44 192 ILE A O 1
#

Organism: Meloidogyne enterolobii (NCBI:txid390850)

pLDDT: mean 87.25, std 13.7, range [31.27, 97.0]

Sequence (192 aa):
MRLNKSVLLPINPIIVDFDCLENLNKGKNCTYPVAVAIPAGYPQISNEFIEIKFILEISENRDFWLFKNVENEKDLIATRWFTHFQSNIENIRIPFDWKAFKRDWKKGKFLECSSLIKRSKSTCRRIPINFLDRLVQFSNLLDRHNATAFLMGGTLLGWARECSLIPHTTDTDIGMFSDEHSEFIFFICGKI

InterPro domains:
  IPR009644 FKTN/Mannosyltransferase regulator [PTHR15407] (56-180)
  IPR057641 W02B3.4-like, N-terminal domain [PF24413] (5-112)

Radius of gyration: 19.65 Å; chains: 1; bounding box: 48×45×54 Å

Foldseek 3Di:
DDPDDPPPDPFAWAFPALVQVVQVVVVHHDDPQTETEGEPPDDDDDDGNHDDQWYWYDDPVDQWIWTAGPVHRQFIFTAGDFDWDFDPGPRYIYGPPVVLVVLSRVVGRDDQADQQDEDDPPQAALDDQCCVVVVVVVQVVLVVLVWHKDFDDQQVVCCNHRVGHDRHDNDGDIDTDPVSDDPVNCVVPVVD